Protein AF-A0A2I9EJL9-F1 (afdb_monomer_lite)

pLDDT: mean 82.51, std 14.17, range [43.38, 97.44]

Secondary structure (DSSP, 8-state):
----HHHHHHHHHHHHTT-----EEEEESGGGGS-GGGEEEE-GGG-SSHHHHHHHHHHHHTTT-EEEEEEEETTEEEEE-----SSPP---TTSTTEEEEETTEEESTTSSSBPPGGGHHHHHHHTSEE--TT---SS-SEEEEEEEE-TT---TTHHHHHHHHHHHHHHT---SEEEEEEEE-----PPPP---------

Foldseek 3Di:
DDDDVVVVVVVVVVVVVPPPLQAAEAEFDPCPVDDPVQEDEDEQVVDFWLLRVQVVCLVSVVVSGWYWYWFDDPRYIYTATADDDNDDDPDDQVAFQEWEDAPLFIADGPDDDTDDLVCLLVSQQPRQFADDPPDPDSHGQARHHEYEYAGRGGSHNVSVSVVSSVVSVVVVVDPHGYHYHYYYPDPDDDDPPPPPPDPPDD

Radius of gyration: 23.47 Å; chains: 1; bounding box: 39×46×115 Å

Structure (mmCIF, N/CA/C/O backbone):
data_AF-A0A2I9EJL9-F1
#
_entry.id   AF-A0A2I9EJL9-F1
#
loop_
_atom_site.group_PDB
_atom_site.id
_atom_site.type_symbol
_atom_site.label_atom_id
_atom_site.label_alt_id
_atom_site.label_comp_id
_atom_site.label_asym_id
_atom_site.label_entity_id
_atom_site.label_seq_id
_atom_site.pdbx_PDB_ins_code
_atom_site.Cartn_x
_atom_site.Cartn_y
_atom_site.Cartn_z
_atom_site.occupancy
_atom_site.B_iso_or_equiv
_atom_site.auth_seq_id
_atom_site.auth_comp_id
_atom_site.auth_asym_id
_atom_site.auth_atom_id
_atom_site.pdbx_PDB_model_num
ATOM 1 N N . MET A 1 1 ? -18.642 -19.781 57.309 1.00 48.94 1 MET A N 1
ATOM 2 C CA . MET A 1 1 ? -18.247 -20.337 55.995 1.00 48.94 1 MET A CA 1
ATOM 3 C C . MET A 1 1 ? -16.897 -19.727 55.615 1.00 48.94 1 MET A C 1
ATOM 5 O O . MET A 1 1 ? -16.844 -18.526 55.395 1.00 48.94 1 MET A O 1
ATOM 9 N N . LYS A 1 2 ? -15.787 -20.481 55.667 1.00 54.62 2 LYS A N 1
ATOM 10 C CA . LYS A 1 2 ? -14.449 -19.950 55.335 1.00 54.62 2 LYS A CA 1
ATOM 11 C C . LYS A 1 2 ? -14.299 -19.920 53.812 1.00 54.62 2 LYS A C 1
ATOM 13 O O . LYS A 1 2 ? -14.050 -20.961 53.209 1.00 54.62 2 LYS A O 1
ATOM 18 N N . LEU A 1 3 ? -14.502 -18.758 53.187 1.00 56.25 3 LEU A N 1
ATOM 19 C CA . LEU A 1 3 ? -14.174 -18.592 51.771 1.00 56.25 3 LEU A CA 1
ATOM 20 C C . LEU A 1 3 ? -12.658 -18.732 51.606 1.00 56.25 3 LEU A C 1
ATOM 22 O O . LEU A 1 3 ? -11.877 -18.005 52.215 1.00 56.25 3 LEU A O 1
ATOM 26 N N . ASN A 1 4 ? -12.253 -19.716 50.809 1.00 73.25 4 ASN A N 1
ATOM 27 C CA . ASN A 1 4 ? -10.856 -20.028 50.567 1.00 73.25 4 ASN A CA 1
ATOM 28 C C . ASN A 1 4 ? -10.284 -18.977 49.603 1.00 73.25 4 ASN A C 1
ATOM 30 O O . ASN A 1 4 ? -10.584 -19.010 48.409 1.00 73.25 4 ASN A O 1
ATOM 34 N N . ILE A 1 5 ? -9.517 -18.024 50.138 1.00 74.94 5 ILE A N 1
ATOM 35 C CA . ILE A 1 5 ? -8.957 -16.854 49.434 1.00 74.94 5 ILE A CA 1
ATOM 36 C C . ILE A 1 5 ? -8.248 -17.268 48.134 1.00 74.94 5 ILE A C 1
ATOM 38 O O . ILE A 1 5 ? -8.364 -16.588 47.118 1.00 74.94 5 ILE A O 1
ATOM 42 N N . THR A 1 6 ? -7.615 -18.442 48.120 1.00 73.50 6 THR A N 1
ATOM 43 C CA . THR A 1 6 ? -6.950 -19.017 46.945 1.00 73.50 6 THR A CA 1
ATOM 44 C C . THR A 1 6 ? -7.910 -19.264 45.778 1.00 73.50 6 THR A C 1
ATOM 46 O O . THR A 1 6 ? -7.557 -19.014 44.630 1.00 73.50 6 THR A O 1
ATOM 49 N N . LYS A 1 7 ? -9.154 -19.691 46.045 1.00 73.31 7 LYS A N 1
ATOM 50 C CA . LYS A 1 7 ? -10.173 -19.895 45.001 1.00 73.31 7 LYS A CA 1
ATOM 51 C C . LYS A 1 7 ? -10.656 -18.572 44.404 1.00 73.31 7 LYS A C 1
ATOM 53 O O . LYS A 1 7 ? -10.923 -18.515 43.210 1.00 73.31 7 LYS A O 1
ATOM 58 N N . ILE A 1 8 ? -10.728 -17.515 45.215 1.00 78.88 8 ILE A N 1
ATOM 59 C CA . ILE A 1 8 ? -11.081 -16.164 44.753 1.00 78.88 8 ILE A CA 1
ATOM 60 C C . ILE A 1 8 ? -9.958 -15.601 43.875 1.00 78.88 8 ILE A C 1
ATOM 62 O O . ILE A 1 8 ? -10.233 -15.045 42.817 1.00 78.88 8 ILE A O 1
ATOM 66 N N . LEU A 1 9 ? -8.696 -15.803 44.268 1.00 77.06 9 LEU A N 1
ATOM 67 C CA . LEU A 1 9 ? -7.538 -15.347 43.496 1.00 77.06 9 LEU A CA 1
ATOM 68 C C . LEU A 1 9 ? -7.467 -16.012 42.114 1.00 77.06 9 LEU A C 1
ATOM 70 O O . LEU A 1 9 ? -7.239 -15.333 41.117 1.00 77.06 9 LEU A O 1
ATOM 74 N N . ILE A 1 10 ? -7.717 -17.326 42.052 1.00 75.75 10 ILE A N 1
ATOM 75 C CA . ILE A 1 10 ? -7.773 -18.082 40.792 1.00 75.75 10 ILE A CA 1
ATOM 76 C C . ILE A 1 10 ? -8.915 -17.567 39.909 1.00 75.75 10 ILE A C 1
ATOM 78 O O . ILE A 1 10 ? -8.720 -17.375 38.714 1.00 75.75 10 ILE A O 1
ATOM 82 N N . LEU A 1 11 ? -10.087 -17.283 40.486 1.00 69.56 11 LEU A N 1
ATOM 83 C CA . LEU A 1 11 ? -11.223 -16.747 39.735 1.00 69.56 11 LEU A CA 1
ATOM 84 C C . LEU A 1 11 ? -10.916 -15.354 39.152 1.00 69.56 11 LEU A C 1
ATOM 86 O O . LEU A 1 11 ? -11.190 -15.112 37.982 1.00 69.56 11 LEU A O 1
ATOM 90 N N . ILE A 1 12 ? -10.272 -14.474 39.928 1.00 73.12 12 ILE A N 1
ATOM 91 C CA . ILE A 1 12 ? -9.866 -13.133 39.478 1.00 73.12 12 ILE A CA 1
ATOM 92 C C . ILE A 1 12 ? -8.819 -13.221 38.354 1.00 73.12 12 ILE A C 1
ATOM 94 O O . ILE A 1 12 ? -8.972 -12.548 37.335 1.00 73.12 12 ILE A O 1
ATOM 98 N N . LEU A 1 13 ? -7.808 -14.089 38.492 1.00 66.94 13 LEU A N 1
ATOM 99 C CA . LEU A 1 13 ? -6.773 -14.327 37.472 1.00 66.94 13 LEU A CA 1
ATOM 100 C C . LEU A 1 13 ? -7.342 -14.891 36.160 1.00 66.94 13 LEU A C 1
ATOM 102 O O . LEU A 1 13 ? -6.882 -14.524 35.081 1.00 66.94 13 LEU A O 1
ATOM 106 N N . MET A 1 14 ? -8.366 -15.744 36.236 1.00 64.06 14 MET A N 1
ATOM 107 C CA . MET A 1 14 ? -9.035 -16.288 35.048 1.00 64.06 14 MET A CA 1
ATOM 108 C C . MET A 1 14 ? -9.917 -15.235 34.356 1.00 64.06 14 MET A C 1
ATOM 110 O O . MET A 1 14 ? -10.019 -15.237 33.131 1.00 64.06 14 MET A O 1
ATOM 114 N N . THR A 1 15 ? -10.509 -14.295 35.105 1.00 59.91 15 THR A N 1
ATOM 115 C CA . THR A 1 15 ? -11.302 -13.195 34.520 1.00 59.91 15 THR A CA 1
ATOM 116 C C . THR A 1 15 ? -10.455 -12.067 33.926 1.00 59.91 15 THR A C 1
ATOM 118 O O . THR A 1 15 ? -10.876 -11.446 32.953 1.00 59.91 15 THR A O 1
ATOM 121 N N . SER A 1 16 ? -9.248 -11.812 34.445 1.00 58.91 16 SER A N 1
ATOM 122 C CA . SER A 1 16 ? -8.347 -10.780 33.908 1.00 58.91 16 SER A CA 1
ATOM 123 C C . SER A 1 16 ? -7.588 -11.221 32.650 1.00 58.91 16 SER A C 1
ATOM 125 O O . SER A 1 16 ? -7.133 -10.372 31.885 1.00 58.91 16 SER A O 1
ATOM 127 N N . ALA A 1 17 ? -7.504 -12.529 32.380 1.00 55.91 17 ALA A N 1
ATOM 128 C CA . ALA A 1 17 ? -6.913 -13.072 31.154 1.00 55.91 17 ALA A CA 1
ATOM 129 C C . ALA A 1 17 ? -7.785 -12.859 29.896 1.00 55.91 17 ALA A C 1
ATOM 131 O O . ALA A 1 17 ? -7.281 -12.964 28.781 1.00 55.91 17 ALA A O 1
ATOM 132 N N . CYS A 1 18 ? -9.071 -12.518 30.058 1.00 53.25 18 CYS A N 1
ATOM 133 C CA . CYS A 1 18 ? -9.997 -12.196 28.964 1.00 53.25 18 CYS A CA 1
ATOM 134 C C . CYS A 1 18 ? -10.222 -10.685 28.795 1.00 53.25 18 CYS A C 1
ATOM 136 O O . CYS A 1 18 ? -11.303 -10.250 28.395 1.00 53.25 18 CYS A O 1
ATOM 138 N N . ILE A 1 19 ? -9.215 -9.850 29.072 1.00 55.97 19 ILE A N 1
ATOM 139 C CA . ILE A 1 19 ? -9.233 -8.483 28.546 1.00 55.97 19 ILE A CA 1
ATOM 140 C C . ILE A 1 19 ? -9.016 -8.611 27.038 1.00 55.97 19 ILE A C 1
ATOM 142 O O . ILE A 1 19 ? -7.884 -8.719 26.571 1.00 55.97 19 ILE A O 1
ATOM 146 N N . ASN A 1 20 ? -10.120 -8.647 26.286 1.00 55.44 20 ASN A N 1
ATOM 147 C CA . ASN A 1 20 ? -10.140 -8.471 24.839 1.00 55.44 20 ASN A CA 1
ATOM 148 C C . ASN A 1 20 ? -9.298 -7.234 24.512 1.00 55.44 20 ASN A C 1
ATOM 150 O O . ASN A 1 20 ? -9.768 -6.105 24.659 1.00 55.44 20 ASN A O 1
ATOM 154 N N . GLN A 1 21 ? -8.042 -7.431 24.104 1.00 60.97 21 GLN A N 1
ATOM 155 C CA . GLN A 1 21 ? -7.240 -6.365 23.521 1.00 60.97 21 GLN A CA 1
ATOM 156 C C . GLN A 1 21 ? -7.954 -5.969 22.235 1.00 60.97 21 GLN A C 1
ATOM 158 O O . GLN A 1 21 ? -7.810 -6.622 21.202 1.00 60.97 21 GLN A O 1
ATOM 163 N N . LYS A 1 22 ? -8.813 -4.950 22.330 1.00 76.25 22 LYS A N 1
ATOM 164 C CA . LYS A 1 22 ? -9.556 -4.409 21.200 1.00 76.25 22 LYS A CA 1
ATOM 165 C C . LYS A 1 22 ? -8.516 -3.886 20.216 1.00 76.25 22 LYS A C 1
ATOM 167 O O . LYS A 1 22 ? -7.920 -2.838 20.451 1.00 76.25 22 LYS A O 1
ATOM 172 N N . ARG A 1 23 ? -8.240 -4.667 19.170 1.00 86.69 23 ARG A N 1
ATOM 173 C CA . ARG A 1 23 ? -7.316 -4.266 18.111 1.00 86.69 23 ARG A CA 1
ATOM 174 C C . ARG A 1 23 ? -7.915 -3.056 17.401 1.00 86.69 23 ARG A C 1
ATOM 176 O O . ARG A 1 23 ? -9.102 -3.052 17.075 1.00 86.69 23 ARG A O 1
ATOM 183 N N . GLU A 1 24 ? -7.108 -2.026 17.202 1.00 93.19 24 GLU A N 1
ATOM 184 C CA . GLU A 1 24 ? -7.490 -0.867 16.407 1.00 93.19 24 GLU A CA 1
ATOM 185 C C . GLU A 1 24 ? -7.678 -1.307 14.951 1.00 93.19 24 GLU A C 1
ATOM 187 O O . GLU A 1 24 ? -6.842 -2.026 14.407 1.00 93.19 24 GLU A O 1
ATOM 192 N N . LEU A 1 25 ? -8.779 -0.899 14.324 1.00 93.31 25 LEU A N 1
ATOM 193 C CA . LEU A 1 25 ? -9.040 -1.165 12.913 1.00 93.31 25 LEU A CA 1
ATOM 194 C C . LEU A 1 25 ? -8.806 0.119 12.119 1.00 93.31 25 LEU A C 1
ATOM 196 O O . LEU A 1 25 ? -9.386 1.158 12.438 1.00 93.31 25 LEU A O 1
ATOM 200 N N . LYS A 1 26 ? -7.967 0.047 11.086 1.00 95.44 26 LYS A N 1
ATOM 201 C CA . LYS A 1 26 ? -7.735 1.140 10.135 1.00 95.44 26 LYS A CA 1
ATOM 202 C C . LYS A 1 26 ? -8.099 0.698 8.728 1.00 95.44 26 LYS A C 1
ATOM 204 O O . LYS A 1 26 ? -7.765 -0.413 8.326 1.00 95.44 26 LYS A O 1
ATOM 209 N N . GLU A 1 27 ? -8.732 1.592 7.978 1.00 95.94 27 GLU A N 1
ATOM 210 C CA . GLU A 1 27 ? -9.215 1.316 6.626 1.00 95.94 27 GLU A CA 1
ATOM 211 C C . GLU A 1 27 ? -8.748 2.384 5.633 1.00 95.94 27 GLU A C 1
ATOM 213 O O . GLU A 1 27 ? -8.988 3.582 5.826 1.00 95.94 27 GLU A O 1
ATOM 218 N N . TYR A 1 28 ? -8.113 1.935 4.551 1.00 96.44 28 TYR A N 1
ATOM 219 C CA . TYR A 1 28 ? -7.470 2.775 3.539 1.00 96.44 28 TYR A CA 1
ATOM 220 C C . TYR A 1 28 ? -7.971 2.400 2.143 1.00 96.44 28 TYR A C 1
ATOM 222 O O . TYR A 1 28 ? -8.217 1.228 1.878 1.00 96.44 28 TYR A O 1
ATOM 230 N N . GLY A 1 29 ? -8.094 3.374 1.248 1.00 94.50 29 GLY A N 1
ATOM 231 C CA . GLY A 1 29 ? -8.692 3.199 -0.075 1.00 94.50 29 GLY A CA 1
ATOM 232 C C . GLY A 1 29 ? -10.189 3.514 -0.118 1.00 94.50 29 GLY A C 1
ATOM 233 O O . GLY A 1 29 ? -10.861 3.597 0.919 1.00 94.50 29 GLY A O 1
ATOM 234 N N . TYR A 1 30 ? -10.723 3.709 -1.325 1.00 88.62 30 TYR A N 1
ATOM 235 C CA . TYR A 1 30 ? -12.142 4.024 -1.534 1.00 88.62 30 TYR A CA 1
ATOM 236 C C . TYR A 1 30 ? -13.089 2.849 -1.245 1.00 88.62 30 TYR A C 1
ATOM 238 O O . TYR A 1 30 ? -14.159 3.077 -0.677 1.00 88.62 30 TYR A O 1
ATOM 246 N N . GLY A 1 31 ? -12.671 1.606 -1.519 1.00 80.81 31 GLY A N 1
ATOM 247 C CA . GLY A 1 31 ? -13.493 0.396 -1.335 1.00 80.81 31 GLY A CA 1
ATOM 248 C C . GLY A 1 31 ? -13.913 0.094 0.113 1.00 80.81 31 GLY A C 1
ATOM 249 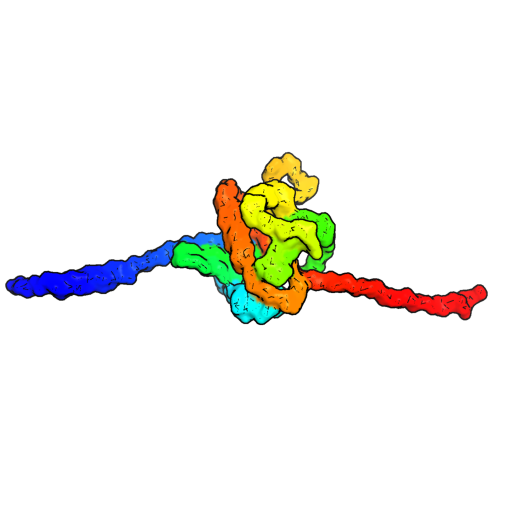O O . GLY A 1 31 ? -14.718 -0.800 0.357 1.00 80.81 31 GLY A O 1
ATOM 250 N N . LYS A 1 32 ? -13.428 0.858 1.100 1.00 83.94 32 LYS A N 1
ATOM 251 C CA . LYS A 1 32 ? -13.788 0.681 2.517 1.00 83.94 32 LYS A CA 1
ATOM 252 C C . LYS A 1 32 ? -15.268 0.907 2.832 1.00 83.94 32 LYS A C 1
ATOM 254 O O . LYS A 1 32 ? -15.773 0.331 3.791 1.00 83.94 32 LYS A O 1
ATOM 259 N N . LYS A 1 33 ? -15.953 1.754 2.053 1.00 84.06 33 LYS A N 1
ATOM 260 C CA . LYS A 1 33 ? -17.357 2.144 2.296 1.00 84.06 33 LYS A CA 1
ATOM 261 C C . LYS A 1 33 ? -18.369 1.070 1.894 1.00 84.06 33 LYS A C 1
ATOM 263 O O . LYS A 1 33 ? -19.547 1.206 2.207 1.00 84.06 33 LYS A O 1
ATOM 268 N N . GLU A 1 34 ? -17.906 0.035 1.213 1.00 84.31 34 GLU A N 1
ATOM 269 C CA . GLU A 1 34 ? -18.753 -0.995 0.637 1.00 84.31 34 GLU A CA 1
ATOM 270 C C . GLU A 1 34 ? -19.175 -2.053 1.660 1.00 84.31 34 GLU A C 1
ATOM 272 O O . GLU A 1 34 ? -18.624 -2.156 2.764 1.00 84.31 34 GLU A O 1
ATOM 277 N N . ASN A 1 35 ? -20.172 -2.852 1.278 1.00 85.69 35 ASN A N 1
ATOM 278 C CA . ASN A 1 35 ? -20.746 -3.889 2.127 1.00 85.69 35 ASN A CA 1
ATOM 279 C C . ASN A 1 35 ? -19.707 -4.970 2.470 1.00 85.69 35 ASN A C 1
ATOM 281 O O . ASN A 1 35 ? -19.006 -5.478 1.597 1.00 85.69 35 ASN A O 1
ATOM 285 N N . ASP A 1 36 ? -19.645 -5.369 3.743 1.00 85.69 36 ASP A N 1
ATOM 286 C CA . ASP A 1 36 ? -18.720 -6.401 4.221 1.00 85.69 36 ASP A CA 1
ATOM 287 C C . ASP A 1 36 ? -18.881 -7.753 3.514 1.00 85.69 36 ASP A C 1
ATOM 289 O O . ASP A 1 36 ? -17.900 -8.481 3.385 1.00 85.69 36 ASP A O 1
ATOM 293 N N . SER A 1 37 ? -20.081 -8.073 3.018 1.00 89.94 37 SER A N 1
ATOM 294 C CA . SER A 1 37 ? -20.340 -9.303 2.251 1.00 89.94 37 SER A CA 1
ATOM 295 C C . SER A 1 37 ? -19.588 -9.379 0.921 1.00 89.94 37 SER A C 1
ATOM 297 O O . SER A 1 37 ? -19.341 -10.480 0.439 1.00 89.94 37 SER A O 1
ATOM 299 N N . LEU A 1 38 ? -19.186 -8.237 0.358 1.00 90.06 38 LEU A N 1
ATOM 300 C CA . LEU A 1 38 ? -18.420 -8.168 -0.886 1.00 90.06 38 LEU A CA 1
ATOM 301 C C . LEU A 1 38 ? -16.907 -8.239 -0.632 1.00 90.06 38 LEU A C 1
ATOM 303 O O . LEU A 1 38 ? -16.129 -8.392 -1.568 1.00 90.06 38 LEU A O 1
ATOM 307 N N . LYS A 1 39 ? -16.454 -8.115 0.623 1.00 94.00 39 LYS A N 1
ATOM 308 C CA . LYS A 1 39 ? -15.030 -7.966 0.954 1.00 94.00 39 LYS A CA 1
ATOM 309 C C . LYS A 1 39 ? -14.330 -9.319 1.042 1.00 94.00 39 LYS A C 1
ATOM 311 O O . LYS A 1 39 ? -14.584 -10.109 1.952 1.00 94.00 39 LYS A O 1
ATOM 316 N N . VAL A 1 40 ? -13.344 -9.535 0.178 1.00 95.88 40 VAL A N 1
ATOM 317 C CA . VAL A 1 40 ? -12.512 -10.744 0.165 1.00 95.88 40 VAL A CA 1
ATOM 318 C C . VAL A 1 40 ? -11.147 -10.438 0.771 1.00 95.88 40 VAL A C 1
ATOM 320 O O . VAL A 1 40 ? -10.367 -9.657 0.231 1.00 95.88 40 VAL A O 1
ATOM 323 N N . SER A 1 41 ? -10.841 -11.064 1.909 1.00 96.44 41 SER A N 1
ATOM 324 C CA . SER A 1 41 ? -9.555 -10.875 2.587 1.00 96.44 41 SER A CA 1
ATOM 325 C C . SER A 1 41 ? -8.408 -11.551 1.836 1.00 96.44 41 SER A C 1
ATOM 327 O O . SER A 1 41 ? -8.432 -12.761 1.617 1.00 96.44 41 SER A O 1
ATOM 329 N N . LEU A 1 42 ? -7.364 -10.783 1.537 1.00 96.06 42 LEU A N 1
ATOM 330 C CA . LEU A 1 42 ? -6.116 -11.233 0.929 1.00 96.06 42 LEU A CA 1
ATOM 331 C C . LEU A 1 42 ? -4.959 -11.011 1.911 1.00 96.06 42 LEU A C 1
ATOM 333 O O . LEU A 1 42 ? -4.894 -9.987 2.592 1.00 96.06 42 LEU A O 1
ATOM 337 N N . ARG A 1 43 ? -4.025 -11.962 1.982 1.00 94.94 43 ARG A N 1
ATOM 338 C CA . ARG A 1 43 ? -2.792 -11.847 2.775 1.00 94.94 43 ARG A CA 1
ATOM 339 C C . ARG A 1 43 ? -1.596 -11.952 1.839 1.00 94.94 43 ARG A C 1
ATOM 341 O O . ARG A 1 43 ? -1.426 -12.990 1.210 1.00 94.94 43 ARG A O 1
ATOM 348 N N . LEU A 1 44 ? -0.769 -10.908 1.773 1.00 91.00 44 LEU A N 1
ATOM 349 C CA . LEU A 1 44 ? 0.393 -10.824 0.871 1.00 91.00 44 LEU A CA 1
ATOM 350 C C . LEU A 1 44 ? 1.342 -12.026 1.003 1.00 91.00 44 LEU A C 1
ATOM 352 O O . LEU A 1 44 ? 1.804 -12.561 -0.002 1.00 91.00 44 LEU A O 1
ATOM 356 N N . GLY A 1 45 ? 1.580 -12.501 2.231 1.00 89.44 45 GLY A N 1
ATOM 357 C CA . GLY A 1 45 ? 2.411 -13.684 2.489 1.00 89.44 45 GLY A CA 1
ATOM 358 C C . GLY A 1 45 ? 1.830 -15.020 1.999 1.00 89.44 45 GLY A C 1
ATOM 359 O O . GLY A 1 45 ? 2.517 -16.033 2.079 1.00 89.44 45 GLY A O 1
ATOM 360 N N . GLY A 1 46 ? 0.582 -15.047 1.518 1.00 91.62 46 GLY A N 1
ATOM 361 C CA . GLY A 1 46 ? -0.063 -16.238 0.956 1.00 91.62 46 GLY A CA 1
ATOM 362 C C . GLY A 1 46 ? 0.257 -16.504 -0.518 1.00 91.62 46 GLY A C 1
ATOM 363 O O . GLY A 1 46 ? -0.134 -17.551 -1.025 1.00 91.62 46 GLY A O 1
ATOM 364 N N . PHE A 1 47 ? 0.954 -15.588 -1.194 1.00 94.44 47 PHE A N 1
ATOM 365 C CA . PHE A 1 47 ? 1.274 -15.674 -2.622 1.00 94.44 47 PHE A CA 1
ATOM 366 C C . PHE A 1 47 ? 2.764 -15.934 -2.826 1.00 94.44 47 PHE A C 1
ATOM 368 O O . PHE A 1 47 ? 3.604 -15.341 -2.143 1.00 94.44 47 PHE A O 1
ATOM 375 N N . LYS A 1 48 ? 3.106 -16.821 -3.766 1.00 92.44 48 LYS A N 1
ATOM 376 C CA . LYS A 1 48 ? 4.499 -17.179 -4.062 1.00 92.44 48 LYS A CA 1
ATOM 377 C C . LYS A 1 48 ? 5.177 -16.089 -4.883 1.00 92.44 48 LYS A C 1
ATOM 379 O O . LYS A 1 48 ? 6.359 -15.810 -4.665 1.00 92.44 48 LYS A O 1
ATOM 384 N N . THR A 1 49 ? 4.434 -15.492 -5.810 1.00 94.31 49 THR A N 1
ATOM 385 C CA . THR A 1 49 ? 4.909 -14.414 -6.677 1.00 94.31 49 THR A CA 1
ATOM 386 C C . THR A 1 49 ? 3.981 -13.208 -6.624 1.00 94.31 49 THR A C 1
ATOM 388 O O . THR A 1 49 ? 2.827 -13.288 -6.200 1.00 94.31 49 THR A O 1
ATOM 391 N N . TYR A 1 50 ? 4.502 -12.066 -7.053 1.00 93.88 50 TYR A N 1
ATOM 392 C CA . TYR A 1 50 ? 3.747 -10.834 -7.179 1.00 93.88 50 TYR A CA 1
ATOM 393 C C . TYR A 1 50 ? 2.638 -10.961 -8.232 1.00 93.88 50 TYR A C 1
ATOM 395 O O . TYR A 1 50 ? 1.520 -10.520 -7.992 1.00 93.88 50 TYR A O 1
ATOM 403 N N . GLY A 1 51 ? 2.901 -11.660 -9.339 1.00 93.50 51 GLY A N 1
ATOM 404 C CA . GLY A 1 51 ? 1.901 -11.961 -10.362 1.00 93.50 51 GLY A CA 1
ATOM 405 C C . GLY A 1 51 ? 0.694 -12.725 -9.823 1.00 93.50 51 GLY A C 1
ATOM 406 O O . GLY A 1 51 ? -0.431 -12.322 -10.076 1.00 93.50 51 GLY A O 1
ATOM 407 N N . GLU A 1 52 ? 0.905 -13.765 -9.008 1.00 95.88 52 GLU A N 1
ATOM 408 C CA . GLU A 1 52 ? -0.204 -14.507 -8.378 1.00 95.88 52 GLU A CA 1
ATOM 409 C C . GLU A 1 52 ? -1.067 -13.607 -7.476 1.00 95.88 52 GLU A C 1
ATOM 411 O O . GLU A 1 52 ? -2.282 -13.782 -7.376 1.00 95.88 52 GLU A O 1
ATOM 416 N N . PHE A 1 53 ? -0.440 -12.636 -6.809 1.00 95.38 53 PHE A N 1
ATOM 417 C CA . PHE A 1 53 ? -1.138 -11.662 -5.977 1.00 95.38 53 PHE A CA 1
ATOM 418 C C . PHE A 1 53 ? -1.971 -10.680 -6.814 1.00 95.38 53 PHE A C 1
ATOM 420 O O . PHE A 1 53 ? -3.132 -10.441 -6.478 1.00 95.38 53 PHE A O 1
ATOM 427 N N . ILE A 1 54 ? -1.410 -10.160 -7.911 1.00 93.50 54 ILE A N 1
ATOM 428 C CA . ILE A 1 54 ? -2.127 -9.310 -8.874 1.00 93.50 54 ILE A CA 1
ATOM 429 C C . ILE A 1 54 ? -3.306 -10.057 -9.492 1.00 93.50 54 ILE A C 1
ATOM 431 O O . ILE A 1 54 ? -4.428 -9.555 -9.454 1.00 93.50 54 ILE A O 1
ATOM 435 N N . ASP A 1 55 ? -3.075 -11.274 -9.988 1.00 93.69 55 ASP A N 1
ATOM 436 C CA . ASP A 1 55 ? -4.115 -12.108 -10.591 1.00 93.69 55 ASP A CA 1
ATOM 437 C C . ASP A 1 55 ? -5.286 -12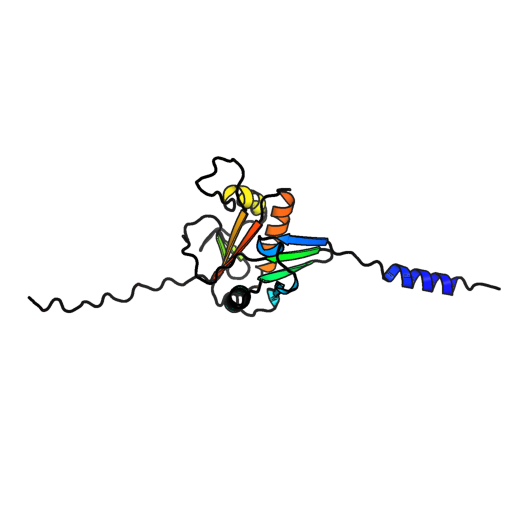.289 -9.620 1.00 93.69 55 ASP A C 1
ATOM 439 O O . ASP A 1 55 ? -6.445 -12.165 -10.009 1.00 93.69 55 ASP A O 1
ATOM 443 N N . ARG A 1 56 ? -4.996 -12.506 -8.329 1.00 95.69 56 ARG A N 1
ATOM 444 C CA . ARG A 1 56 ? -6.034 -12.652 -7.308 1.00 95.69 56 ARG A CA 1
ATOM 445 C C . ARG A 1 56 ? -6.777 -11.350 -7.015 1.00 95.69 56 ARG A C 1
ATOM 447 O O . ARG A 1 56 ? -7.976 -11.399 -6.751 1.00 95.69 56 ARG A O 1
ATOM 454 N N . ILE A 1 57 ? -6.100 -10.201 -7.025 1.00 94.19 57 ILE A N 1
ATOM 455 C CA . ILE A 1 57 ? -6.764 -8.894 -6.902 1.00 94.19 57 ILE A CA 1
ATOM 456 C C . ILE A 1 57 ? -7.745 -8.709 -8.064 1.00 94.19 57 ILE A C 1
ATOM 458 O O . ILE A 1 57 ? -8.907 -8.396 -7.819 1.00 94.19 57 ILE A O 1
ATOM 462 N N . ILE A 1 58 ? -7.301 -8.959 -9.299 1.00 91.94 58 ILE A N 1
ATOM 463 C CA . ILE A 1 58 ? -8.123 -8.823 -10.510 1.00 91.94 58 ILE A CA 1
ATOM 464 C C . ILE A 1 58 ? -9.300 -9.803 -10.481 1.00 91.94 58 ILE A C 1
ATOM 466 O O . ILE A 1 58 ? -10.436 -9.397 -10.701 1.00 91.94 58 ILE A O 1
ATOM 470 N N . GLU A 1 59 ? -9.058 -11.074 -10.151 1.00 93.50 59 GLU A N 1
ATOM 471 C CA . GLU A 1 59 ? -10.104 -12.097 -10.040 1.00 93.50 59 GLU A CA 1
ATOM 472 C C . GLU A 1 59 ? -11.201 -11.681 -9.053 1.00 93.50 59 GLU A C 1
ATOM 474 O O . GLU A 1 59 ? -12.382 -11.889 -9.315 1.00 93.50 59 GLU A O 1
ATOM 479 N N . VAL A 1 60 ? -10.831 -11.085 -7.917 1.00 93.75 60 VAL A N 1
ATOM 480 C CA . VAL A 1 60 ? -11.810 -10.598 -6.941 1.00 93.75 60 VAL A CA 1
ATOM 481 C C . VAL A 1 60 ? -12.549 -9.374 -7.483 1.00 93.75 60 VAL A C 1
ATOM 483 O O . VAL A 1 60 ? -13.778 -9.380 -7.491 1.00 93.75 60 VAL A O 1
ATOM 486 N N . SER A 1 61 ? -11.823 -8.353 -7.948 1.00 91.06 61 SER A N 1
ATOM 487 C CA . SER A 1 61 ? -12.418 -7.101 -8.432 1.00 91.06 61 SER A CA 1
ATOM 488 C C . SER A 1 61 ? -13.381 -7.316 -9.600 1.00 91.06 61 SER A C 1
ATOM 490 O O . SER A 1 61 ? -14.430 -6.684 -9.654 1.00 91.06 61 SER A O 1
ATOM 492 N N . CYS A 1 62 ? -13.063 -8.239 -10.510 1.00 89.56 62 CYS A N 1
ATOM 493 C CA . CYS A 1 62 ? -13.852 -8.490 -11.718 1.00 89.56 62 CYS A CA 1
ATOM 494 C C . CYS A 1 62 ? -14.977 -9.510 -11.544 1.00 89.56 62 CYS A C 1
ATOM 496 O O . CYS A 1 62 ? -15.694 -9.791 -12.500 1.00 89.56 62 CYS A O 1
ATOM 498 N N . ASN A 1 63 ? -15.155 -10.036 -10.331 1.00 90.75 63 ASN A N 1
ATOM 499 C CA . ASN A 1 63 ? -16.305 -10.849 -9.939 1.00 90.75 63 ASN A CA 1
ATOM 500 C C . ASN A 1 63 ? -17.193 -10.093 -8.931 1.00 90.75 63 ASN A C 1
ATOM 502 O O . ASN A 1 63 ? -17.654 -10.676 -7.945 1.00 90.75 63 ASN A O 1
ATOM 506 N N . ASP A 1 64 ? -17.373 -8.782 -9.141 1.00 86.25 64 ASP A N 1
ATOM 507 C CA . ASP A 1 64 ? -18.201 -7.876 -8.323 1.00 86.25 64 ASP A CA 1
ATOM 508 C C . ASP A 1 64 ? -17.893 -7.919 -6.813 1.00 86.25 64 ASP A C 1
ATOM 510 O O . ASP A 1 64 ? -18.737 -7.629 -5.962 1.00 86.25 64 ASP A O 1
ATOM 514 N N . SER A 1 65 ? -16.667 -8.305 -6.464 1.00 92.69 65 SER A N 1
ATOM 515 C CA . SER A 1 65 ? -16.183 -8.400 -5.092 1.00 92.69 65 SER A CA 1
ATOM 516 C C . SER A 1 65 ? -15.052 -7.406 -4.868 1.00 92.69 65 SER A C 1
ATOM 518 O O . SER A 1 65 ? -14.479 -6.845 -5.795 1.00 92.69 65 SER A O 1
ATOM 520 N N . ILE A 1 66 ? -14.715 -7.162 -3.608 1.00 93.62 66 ILE A N 1
ATOM 521 C CA . ILE A 1 66 ? -13.786 -6.105 -3.226 1.00 93.62 66 ILE A CA 1
ATOM 522 C C . ILE A 1 66 ? -12.585 -6.734 -2.537 1.00 93.62 66 ILE A C 1
ATOM 524 O O . ILE A 1 66 ? -12.721 -7.264 -1.425 1.00 93.62 66 ILE A O 1
ATOM 528 N N . PRO A 1 67 ? -11.393 -6.677 -3.147 1.00 95.62 67 PRO A N 1
ATOM 529 C CA . PRO A 1 67 ? -10.192 -7.167 -2.498 1.00 95.62 67 PRO A CA 1
ATOM 530 C C . PRO A 1 67 ? -9.886 -6.325 -1.257 1.00 95.62 67 PRO A C 1
ATOM 532 O O . PRO A 1 67 ? -9.978 -5.098 -1.250 1.00 95.62 67 PRO A O 1
ATOM 535 N N . ARG A 1 68 ? -9.503 -7.002 -0.177 1.00 96.81 68 ARG A N 1
ATOM 536 C CA . ARG A 1 68 ? -9.103 -6.384 1.085 1.00 96.81 68 ARG A CA 1
ATOM 537 C C . ARG A 1 68 ? -7.798 -6.995 1.544 1.00 96.81 68 ARG A C 1
ATOM 539 O O . ARG A 1 68 ? -7.783 -8.085 2.112 1.00 96.81 68 ARG A O 1
ATOM 546 N N . ILE A 1 69 ? -6.700 -6.292 1.327 1.00 96.56 69 ILE A N 1
ATOM 547 C CA . ILE A 1 69 ? -5.391 -6.727 1.805 1.00 96.56 69 ILE A CA 1
ATOM 548 C C . ILE A 1 69 ? -5.331 -6.455 3.307 1.00 96.56 69 ILE A C 1
ATOM 550 O O . ILE A 1 69 ? -5.508 -5.318 3.750 1.00 96.56 69 ILE A O 1
ATOM 554 N N . VAL A 1 70 ? -5.106 -7.507 4.088 1.00 96.12 70 VAL A N 1
ATOM 555 C CA . VAL A 1 70 ? -5.093 -7.443 5.551 1.00 96.12 70 VAL A CA 1
ATOM 556 C C . VAL A 1 70 ? -3.654 -7.483 6.046 1.00 96.12 70 VAL A C 1
ATOM 558 O O . VAL A 1 70 ? -2.962 -8.482 5.855 1.00 96.12 70 VAL A O 1
ATOM 561 N N . ILE A 1 71 ? -3.228 -6.415 6.721 1.00 94.50 71 ILE A N 1
ATOM 562 C CA . ILE A 1 71 ? -1.926 -6.326 7.391 1.00 94.50 71 ILE A CA 1
ATOM 563 C C . ILE A 1 71 ? -2.159 -6.276 8.899 1.00 94.50 71 ILE A C 1
ATOM 565 O O . ILE A 1 71 ? -2.793 -5.354 9.420 1.00 94.50 71 ILE A O 1
ATOM 569 N N . GLU A 1 72 ? -1.645 -7.277 9.609 1.00 92.19 72 GLU A N 1
ATOM 570 C CA . GLU A 1 72 ? -1.828 -7.417 11.052 1.00 92.19 72 GLU A CA 1
ATOM 571 C C . GLU A 1 72 ? -0.549 -7.055 11.814 1.00 92.19 72 GLU A C 1
ATOM 573 O O . GLU A 1 72 ? 0.558 -7.473 11.491 1.00 92.19 72 GLU A O 1
ATOM 578 N N . SER A 1 73 ? -0.703 -6.289 12.886 1.00 87.69 73 SER A N 1
ATOM 579 C CA . SER A 1 73 ? 0.322 -6.063 13.905 1.00 87.69 73 SER A CA 1
ATOM 580 C C . SER A 1 73 ? -0.295 -6.278 15.288 1.00 87.69 73 SER A C 1
ATOM 582 O O . SER A 1 73 ? -1.510 -6.415 15.420 1.00 87.69 73 SER A O 1
ATOM 584 N N . LYS A 1 74 ? 0.529 -6.299 16.346 1.00 85.31 74 LYS A N 1
ATOM 585 C CA . LYS A 1 74 ? 0.121 -6.717 17.705 1.00 85.31 74 LYS A CA 1
ATOM 586 C C . LYS A 1 74 ? -1.233 -6.145 18.169 1.00 85.31 74 LYS A C 1
ATOM 588 O O . LYS A 1 74 ? -2.057 -6.898 18.679 1.00 85.31 74 LYS A O 1
ATOM 593 N N . ASN A 1 75 ? -1.469 -4.849 17.942 1.00 89.38 75 ASN A N 1
ATOM 594 C CA . ASN A 1 75 ? -2.666 -4.137 18.407 1.00 89.38 75 ASN A CA 1
ATOM 595 C C . ASN A 1 75 ? -3.473 -3.461 17.288 1.00 89.38 75 ASN A C 1
ATOM 597 O O . ASN A 1 75 ? -4.404 -2.724 17.595 1.00 89.38 75 ASN A O 1
ATOM 601 N N . ILE A 1 76 ? -3.119 -3.658 16.017 1.00 93.75 76 ILE A N 1
ATOM 602 C CA . ILE A 1 76 ? -3.740 -2.941 14.898 1.00 93.75 76 ILE A CA 1
ATOM 603 C C . ILE A 1 76 ? -3.915 -3.865 13.697 1.00 93.75 76 ILE A C 1
ATOM 605 O O . ILE A 1 76 ? -3.027 -4.654 13.376 1.00 93.75 76 ILE A O 1
ATOM 609 N N . VAL A 1 77 ? -5.067 -3.758 13.048 1.00 95.25 77 VAL A N 1
ATOM 610 C CA . VAL A 1 77 ? -5.375 -4.402 11.773 1.00 95.25 77 VAL A CA 1
ATOM 611 C C . VAL A 1 77 ? -5.586 -3.296 10.750 1.00 95.25 77 VAL A C 1
ATOM 613 O O . VAL A 1 77 ? -6.414 -2.406 10.950 1.00 95.25 77 VAL A O 1
ATOM 616 N N . ARG A 1 78 ? -4.813 -3.336 9.667 1.00 96.50 78 ARG A N 1
ATOM 617 C CA . ARG A 1 78 ? -4.939 -2.414 8.541 1.00 96.50 78 ARG A CA 1
ATOM 618 C C . ARG A 1 78 ? -5.576 -3.146 7.372 1.00 96.50 78 ARG A C 1
ATOM 620 O O . ARG A 1 78 ? -5.023 -4.130 6.889 1.00 96.50 78 ARG A O 1
ATOM 627 N N . ASN A 1 79 ? -6.713 -2.635 6.926 1.00 97.06 79 ASN A N 1
ATOM 628 C CA . ASN A 1 79 ? -7.392 -3.075 5.720 1.00 97.06 79 ASN A CA 1
ATOM 629 C C . ASN A 1 79 ? -7.068 -2.093 4.596 1.00 97.06 79 ASN A C 1
ATOM 631 O O . ASN A 1 79 ? -7.459 -0.924 4.658 1.00 97.06 79 ASN A O 1
ATOM 635 N N . ILE A 1 80 ? -6.354 -2.571 3.584 1.00 97.44 80 ILE A N 1
ATOM 636 C CA . ILE A 1 80 ? -6.078 -1.821 2.363 1.00 97.44 80 ILE A CA 1
ATOM 637 C C . ILE A 1 80 ? -7.024 -2.320 1.277 1.00 97.44 80 ILE A C 1
ATOM 639 O O . ILE A 1 80 ? -7.020 -3.507 0.949 1.00 97.44 80 ILE A O 1
ATOM 643 N N . TYR A 1 81 ? -7.818 -1.413 0.722 1.00 96.25 81 TYR A N 1
ATOM 644 C CA . TYR A 1 81 ? -8.699 -1.676 -0.409 1.00 96.25 81 TYR A CA 1
ATOM 645 C C . TYR A 1 81 ? -8.016 -1.139 -1.673 1.00 96.25 81 TYR A C 1
ATOM 647 O O . TYR A 1 81 ? -8.016 0.082 -1.872 1.00 96.25 81 TYR A O 1
ATOM 655 N N . PRO A 1 82 ? -7.348 -1.997 -2.469 1.00 94.06 82 PRO A N 1
ATOM 656 C CA . PRO A 1 82 ? -6.599 -1.537 -3.622 1.00 94.06 82 PRO A CA 1
ATOM 657 C C . PRO A 1 82 ? -7.535 -0.956 -4.684 1.00 94.06 82 PRO A C 1
ATOM 659 O O . PRO A 1 82 ? -8.659 -1.417 -4.871 1.00 94.06 82 PRO A O 1
ATOM 662 N N . THR A 1 83 ? -7.052 0.073 -5.368 1.00 89.44 83 THR A N 1
ATOM 663 C CA . THR A 1 83 ? -7.652 0.596 -6.593 1.00 89.44 83 THR A CA 1
ATOM 664 C C . THR A 1 83 ? -7.243 -0.335 -7.719 1.00 89.44 83 THR A C 1
ATOM 666 O O . THR A 1 83 ? -6.061 -0.413 -8.049 1.00 89.44 83 THR A O 1
ATOM 669 N N . GLN A 1 84 ? -8.208 -1.072 -8.255 1.00 81.38 84 GLN A N 1
ATOM 670 C CA . GLN A 1 84 ? -8.004 -1.959 -9.385 1.00 81.38 84 GLN A CA 1
ATOM 671 C C . GLN A 1 84 ? -9.199 -1.845 -10.318 1.00 81.38 84 GLN A C 1
ATOM 673 O O . GLN A 1 84 ? -10.325 -2.084 -9.884 1.00 81.38 84 GLN A O 1
ATOM 678 N N . ASP A 1 85 ? -8.916 -1.578 -11.587 1.00 72.00 85 ASP A N 1
ATOM 679 C CA . ASP A 1 85 ? -9.891 -1.703 -12.662 1.00 72.00 85 ASP A CA 1
ATOM 680 C C . ASP A 1 85 ? -9.705 -3.048 -13.372 1.00 72.00 85 ASP A C 1
ATOM 682 O O . ASP A 1 85 ? -8.616 -3.638 -13.371 1.00 72.00 85 ASP A O 1
ATOM 686 N N . CYS A 1 86 ? -10.793 -3.550 -13.955 1.00 71.88 86 CYS A N 1
ATOM 687 C CA . CYS A 1 86 ? -10.787 -4.783 -14.745 1.00 71.88 86 CYS A CA 1
ATOM 688 C C . CYS A 1 86 ? -10.114 -4.621 -16.100 1.00 71.88 86 CYS A C 1
ATOM 690 O O . CYS A 1 86 ? -9.643 -5.597 -16.683 1.00 71.88 86 CYS A O 1
ATOM 692 N N . GLU A 1 87 ? -10.058 -3.388 -16.586 1.00 63.56 87 GLU A N 1
ATOM 693 C CA . GLU A 1 87 ? -9.286 -3.036 -17.759 1.00 63.56 87 GLU A CA 1
ATOM 694 C C . GLU A 1 87 ? -7.927 -2.489 -17.318 1.00 63.56 87 GLU A C 1
ATOM 696 O O . GLU A 1 87 ? -7.836 -1.778 -16.311 1.00 63.56 87 GLU A O 1
ATOM 701 N N . PRO A 1 88 ? -6.848 -2.816 -18.046 1.00 57.44 88 PRO A N 1
ATOM 702 C CA . PRO A 1 88 ? -5.559 -2.223 -17.772 1.00 57.44 88 PRO A CA 1
ATOM 703 C C . PRO A 1 88 ? -5.659 -0.715 -18.006 1.00 57.44 88 PRO A C 1
ATOM 705 O O . PRO A 1 88 ? -5.894 -0.256 -19.123 1.00 57.44 88 PRO A O 1
ATOM 708 N N . PHE A 1 89 ? -5.464 0.061 -16.947 1.00 59.88 89 PHE A N 1
ATOM 709 C CA . PHE A 1 89 ? -5.318 1.504 -17.057 1.00 59.88 89 PHE A CA 1
ATOM 710 C C . PHE A 1 89 ? -4.176 1.846 -18.021 1.00 59.88 89 PHE A C 1
ATOM 712 O O . PHE A 1 89 ? -3.076 1.292 -17.941 1.00 59.88 89 PHE A O 1
ATOM 719 N N . ILE A 1 90 ? -4.421 2.808 -18.910 1.00 55.25 90 ILE A N 1
ATOM 720 C CA . ILE A 1 90 ? -3.356 3.440 -19.685 1.00 55.25 90 ILE A CA 1
ATOM 721 C C . ILE A 1 90 ? -2.606 4.352 -18.719 1.00 55.25 90 ILE A C 1
ATOM 723 O O . ILE A 1 90 ? -3.086 5.435 -18.381 1.00 55.25 90 ILE A O 1
ATOM 727 N N . PHE A 1 91 ? -1.449 3.901 -18.246 1.00 59.09 91 PHE A N 1
ATOM 728 C CA . PHE A 1 91 ? -0.614 4.690 -17.358 1.00 59.09 91 PHE A CA 1
ATOM 729 C C . PHE A 1 91 ? 0.673 5.161 -18.031 1.00 59.09 91 PHE A C 1
ATOM 731 O O . PHE A 1 91 ? 1.266 4.455 -18.844 1.00 59.09 91 PHE A O 1
ATOM 738 N N . ASP A 1 92 ? 1.111 6.356 -17.638 1.00 58.47 92 ASP A N 1
ATOM 739 C CA . ASP A 1 92 ? 2.412 6.916 -17.986 1.00 58.47 92 ASP A CA 1
ATOM 740 C C . ASP A 1 92 ? 3.474 6.404 -16.989 1.00 58.47 92 ASP A C 1
ATOM 742 O O . ASP A 1 92 ? 3.402 6.763 -15.809 1.00 58.47 92 ASP A O 1
ATOM 746 N N . PRO A 1 93 ? 4.434 5.562 -17.416 1.00 50.81 93 PRO A N 1
ATOM 747 C CA . PRO A 1 93 ? 5.489 5.050 -16.545 1.00 50.81 93 PRO A CA 1
ATOM 748 C C . PRO A 1 93 ? 6.498 6.125 -16.112 1.00 50.81 93 PRO A C 1
ATOM 750 O O . PRO A 1 93 ? 7.132 5.946 -15.081 1.00 50.81 93 PRO A O 1
ATOM 753 N N . ALA A 1 94 ? 6.589 7.266 -16.813 1.00 54.31 94 ALA A N 1
ATOM 754 C CA . ALA A 1 94 ? 7.350 8.437 -16.351 1.00 54.31 94 ALA A CA 1
ATOM 755 C C . ALA A 1 94 ? 6.578 9.260 -15.293 1.00 54.31 94 ALA A C 1
ATOM 757 O O . ALA A 1 94 ? 6.979 10.363 -14.902 1.00 54.31 94 ALA A O 1
ATOM 758 N N . GLY A 1 95 ? 5.417 8.752 -14.872 1.00 60.38 95 GLY A N 1
ATOM 759 C CA . GLY A 1 95 ? 4.481 9.415 -13.990 1.00 60.38 95 GLY A CA 1
ATOM 760 C C . GLY A 1 95 ? 4.944 9.469 -12.538 1.00 60.38 95 GLY A C 1
ATOM 761 O O . GLY A 1 95 ? 5.656 8.616 -12.014 1.00 60.38 95 GLY A O 1
ATOM 762 N N . LYS A 1 96 ? 4.441 10.483 -11.837 1.00 71.50 96 LYS A N 1
ATOM 763 C CA . LYS A 1 96 ? 4.371 10.501 -10.371 1.00 71.50 96 LYS A CA 1
ATOM 764 C C . LYS A 1 96 ? 3.627 9.253 -9.860 1.00 71.50 96 LYS A C 1
ATOM 766 O O . LYS A 1 96 ? 3.011 8.534 -10.639 1.00 71.50 96 LYS A O 1
ATOM 771 N N . HIS A 1 97 ? 3.607 9.036 -8.546 1.00 85.69 97 HIS A N 1
ATOM 772 C CA . HIS A 1 97 ? 2.868 7.946 -7.881 1.00 85.69 97 HIS A CA 1
ATOM 773 C C . HIS A 1 97 ? 3.531 6.560 -7.866 1.00 85.69 97 HIS A C 1
ATOM 775 O O . HIS A 1 97 ? 3.114 5.740 -7.053 1.00 85.69 97 HIS A O 1
ATOM 781 N N . TYR A 1 98 ? 4.571 6.294 -8.658 1.00 86.50 98 TYR A N 1
ATOM 782 C CA . TYR A 1 98 ? 5.183 4.963 -8.737 1.00 86.50 98 TYR A CA 1
ATOM 783 C C . TYR A 1 98 ? 6.227 4.668 -7.667 1.00 86.50 98 TYR A C 1
ATOM 785 O O . TYR A 1 98 ? 7.068 5.501 -7.325 1.00 86.50 98 TYR A O 1
ATOM 793 N N . VAL A 1 99 ? 6.219 3.418 -7.213 1.00 90.06 99 VAL A N 1
ATOM 794 C CA . VAL A 1 99 ? 7.337 2.787 -6.521 1.00 90.06 99 VAL A CA 1
ATOM 795 C C . VAL A 1 99 ? 7.572 1.396 -7.090 1.00 90.06 99 VAL A C 1
ATOM 797 O O . VAL A 1 99 ? 6.641 0.600 -7.221 1.00 90.06 99 VAL A O 1
ATOM 800 N N . THR A 1 100 ? 8.828 1.088 -7.384 1.00 89.62 100 THR A N 1
ATOM 801 C CA . THR A 1 100 ? 9.219 -0.208 -7.930 1.00 89.62 100 THR A CA 1
ATOM 802 C C . THR A 1 100 ? 9.783 -1.084 -6.833 1.00 89.62 100 THR A C 1
ATOM 804 O O . THR A 1 100 ? 10.689 -0.690 -6.099 1.00 89.62 100 THR A O 1
ATOM 807 N N . PHE A 1 101 ? 9.251 -2.291 -6.718 1.00 90.06 101 PHE A N 1
ATOM 808 C CA . PHE A 1 101 ? 9.694 -3.275 -5.756 1.00 90.06 101 PHE A CA 1
ATOM 809 C C . PHE A 1 101 ? 10.566 -4.326 -6.441 1.00 90.06 101 PHE A C 1
ATOM 811 O O . PHE A 1 101 ? 10.104 -5.052 -7.321 1.00 90.06 101 PHE A O 1
ATOM 818 N N . ASP A 1 102 ? 11.817 -4.443 -6.004 1.00 87.19 102 ASP A N 1
ATOM 819 C CA . ASP A 1 102 ? 12.750 -5.464 -6.480 1.00 87.19 102 ASP A CA 1
ATOM 820 C C . ASP A 1 102 ? 13.540 -6.048 -5.305 1.00 87.19 102 ASP A C 1
ATOM 822 O O . ASP A 1 102 ? 14.050 -5.331 -4.443 1.00 87.19 102 ASP A O 1
ATOM 826 N N . ARG A 1 103 ? 13.617 -7.383 -5.247 1.00 82.50 103 ARG A N 1
ATOM 827 C CA . ARG A 1 103 ? 14.393 -8.152 -4.249 1.00 82.50 103 ARG A CA 1
ATOM 828 C C . ARG A 1 103 ? 14.242 -7.679 -2.790 1.00 82.50 103 ARG A C 1
ATOM 830 O O . ARG A 1 103 ? 15.207 -7.705 -2.028 1.00 82.50 103 ARG A O 1
ATOM 837 N N . GLY A 1 104 ? 13.034 -7.300 -2.366 1.00 83.56 104 GLY A N 1
ATOM 838 C CA . GLY A 1 104 ? 12.778 -6.878 -0.979 1.00 83.56 104 GLY A CA 1
ATOM 839 C C . GLY A 1 104 ? 12.999 -5.389 -0.708 1.00 83.56 104 GLY A C 1
ATOM 840 O O . GLY A 1 104 ? 12.809 -4.954 0.427 1.00 83.56 104 GLY A O 1
ATOM 841 N N . LYS A 1 105 ? 13.401 -4.622 -1.722 1.00 88.62 105 LYS A N 1
ATOM 842 C CA . LYS A 1 105 ? 13.688 -3.191 -1.650 1.00 88.62 105 LYS A CA 1
ATOM 843 C C . LYS A 1 105 ? 12.731 -2.406 -2.533 1.00 88.62 105 LYS A C 1
ATOM 845 O O . LYS A 1 105 ? 12.129 -2.956 -3.451 1.00 88.62 105 LYS A O 1
ATOM 850 N N . VAL A 1 106 ? 12.614 -1.117 -2.236 1.00 90.31 106 VAL A N 1
ATOM 851 C CA . VAL A 1 106 ? 11.714 -0.198 -2.925 1.00 90.31 106 VAL A CA 1
ATOM 852 C C . VAL A 1 106 ? 12.507 0.947 -3.555 1.00 90.31 106 VAL A C 1
ATOM 854 O O . VAL A 1 106 ? 13.386 1.523 -2.917 1.00 90.31 106 VAL A O 1
ATOM 857 N N . TYR A 1 107 ? 12.209 1.271 -4.806 1.00 88.69 107 TYR A N 1
ATOM 858 C CA . TYR A 1 107 ? 12.939 2.223 -5.640 1.00 88.69 107 TYR A CA 1
ATOM 859 C C . TYR A 1 107 ? 11.984 3.265 -6.225 1.00 88.69 107 TYR A C 1
ATOM 861 O O . TYR A 1 107 ? 10.798 2.985 -6.417 1.00 88.69 107 TYR A O 1
ATOM 869 N N . HIS A 1 108 ? 12.499 4.471 -6.477 1.00 81.38 108 HIS A N 1
ATOM 870 C CA . HIS A 1 108 ? 11.786 5.457 -7.287 1.00 81.38 108 HIS A CA 1
ATOM 871 C C . HIS A 1 108 ? 11.802 4.997 -8.742 1.00 81.38 108 HIS A C 1
ATOM 873 O O . HIS A 1 108 ? 12.868 5.018 -9.344 1.00 81.38 108 HIS A O 1
ATOM 879 N N . GLU A 1 109 ? 10.648 4.620 -9.299 1.00 70.12 109 GLU A N 1
ATOM 880 C CA . GLU A 1 109 ? 10.553 4.123 -10.682 1.00 70.12 109 GLU A CA 1
ATOM 881 C C . GLU A 1 109 ? 11.527 2.948 -10.959 1.00 70.12 109 GLU A C 1
ATOM 883 O O . GLU A 1 109 ? 12.211 2.430 -10.071 1.00 70.12 109 GLU A O 1
ATOM 888 N N . GLN A 1 110 ? 11.594 2.494 -12.208 1.00 63.03 110 GLN A N 1
ATOM 889 C CA . GLN A 1 110 ? 12.264 1.271 -12.653 1.00 63.03 110 GLN A CA 1
ATOM 890 C C . GLN A 1 110 ? 13.793 1.217 -12.395 1.00 63.03 110 GLN A C 1
ATOM 892 O O . GLN A 1 110 ? 14.430 0.237 -12.786 1.00 63.03 110 GLN A O 1
ATOM 897 N N . SER A 1 111 ? 14.416 2.211 -11.734 1.00 63.41 111 SER A N 1
ATOM 898 C CA . SER A 1 111 ? 15.797 2.130 -11.222 1.00 63.41 111 SER A CA 1
ATOM 899 C C . SER A 1 111 ? 16.163 3.217 -10.186 1.00 63.41 111 SER A C 1
ATOM 901 O O . SER A 1 111 ? 15.517 4.245 -10.086 1.00 63.41 111 SER A O 1
ATOM 903 N N . LEU A 1 112 ? 17.234 2.959 -9.418 1.00 66.44 112 LEU A N 1
ATOM 904 C CA . LEU A 1 112 ? 17.821 3.758 -8.320 1.00 66.44 112 LEU A CA 1
ATOM 905 C C . LEU A 1 112 ? 17.628 5.296 -8.383 1.00 66.44 112 LEU A C 1
ATOM 907 O O . LEU A 1 112 ? 17.849 5.902 -9.429 1.00 66.44 112 LEU A O 1
ATOM 911 N N . PRO A 1 113 ? 17.414 5.960 -7.227 1.00 80.50 113 PRO A N 1
ATOM 912 C CA . PRO A 1 113 ? 17.792 5.490 -5.890 1.00 80.50 113 PRO A CA 1
ATOM 913 C C . PRO A 1 113 ? 16.715 4.688 -5.143 1.00 80.50 113 PRO A C 1
ATOM 915 O O . PRO A 1 113 ? 15.514 4.855 -5.346 1.00 80.50 113 PRO A O 1
ATOM 918 N N . GLU A 1 114 ? 17.177 3.817 -4.238 1.00 88.31 114 GLU A N 1
ATOM 919 C CA . GLU A 1 114 ? 16.326 3.163 -3.234 1.00 88.31 114 GLU A CA 1
ATOM 920 C C . GLU A 1 114 ? 15.619 4.242 -2.401 1.00 88.31 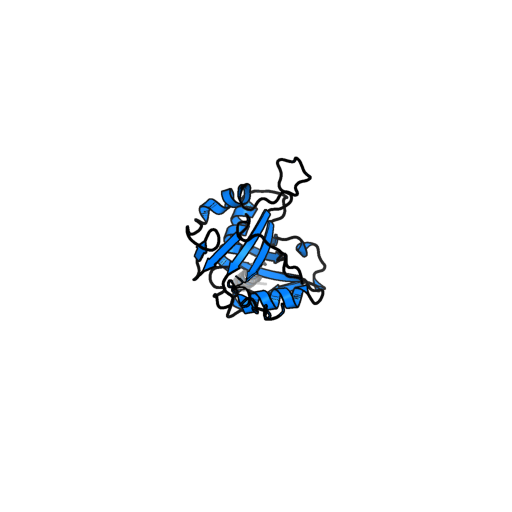114 GLU A C 1
ATOM 922 O O . GLU A 1 114 ? 16.250 5.209 -1.959 1.00 88.31 114 GLU A O 1
ATOM 927 N N . ILE A 1 115 ? 14.313 4.089 -2.189 1.00 88.12 115 ILE A N 1
ATOM 928 C CA . ILE A 1 115 ? 13.531 5.027 -1.386 1.00 88.12 115 ILE A CA 1
ATOM 929 C C . ILE A 1 115 ? 13.967 4.900 0.071 1.00 88.12 115 ILE A C 1
ATOM 931 O O . ILE A 1 115 ? 13.830 3.851 0.703 1.00 88.12 115 ILE A O 1
ATOM 935 N N . ASN A 1 116 ? 14.424 6.010 0.644 1.00 89.94 116 ASN A N 1
ATOM 936 C CA . ASN A 1 116 ? 14.566 6.116 2.087 1.00 89.94 116 ASN A CA 1
ATOM 937 C C . ASN A 1 116 ? 13.168 6.178 2.723 1.00 89.94 116 ASN A C 1
ATOM 939 O O . ASN A 1 116 ? 12.446 7.148 2.533 1.00 89.94 116 ASN A O 1
ATOM 943 N N . LEU A 1 117 ? 12.791 5.191 3.537 1.00 90.12 117 LEU A N 1
ATOM 944 C CA . LEU A 1 117 ? 11.463 5.147 4.165 1.00 90.12 117 LEU A CA 1
ATOM 945 C C . LEU A 1 117 ? 11.140 6.372 5.047 1.00 90.12 117 LEU A C 1
ATOM 947 O O . LEU A 1 117 ? 9.966 6.663 5.298 1.00 90.12 117 LEU A O 1
ATOM 951 N N . ASP A 1 118 ? 12.144 7.129 5.493 1.00 89.81 118 ASP A N 1
ATOM 952 C CA . ASP A 1 118 ? 11.927 8.387 6.209 1.00 89.81 118 ASP A CA 1
ATOM 953 C C . ASP A 1 118 ? 11.473 9.541 5.310 1.00 89.81 118 ASP A C 1
ATOM 955 O O . ASP A 1 118 ? 10.813 10.461 5.799 1.00 89.81 118 ASP A O 1
ATOM 959 N N . SER A 1 119 ? 11.729 9.477 3.998 1.00 90.12 119 SER A N 1
ATOM 960 C CA . SER A 1 119 ? 11.232 10.467 3.038 1.00 90.12 119 SER A CA 1
ATOM 961 C C . SER A 1 119 ? 9.749 10.286 2.702 1.00 90.12 119 SER A C 1
ATOM 963 O O . SER A 1 119 ? 9.149 11.216 2.164 1.00 90.12 119 SER A O 1
ATOM 965 N N . LEU A 1 120 ? 9.114 9.163 3.070 1.00 92.31 120 LEU A N 1
ATOM 966 C CA . LEU A 1 120 ? 7.726 8.858 2.692 1.00 92.31 120 LEU A CA 1
ATOM 967 C C . LEU A 1 120 ? 6.716 9.933 3.113 1.00 92.31 120 LEU A C 1
ATOM 969 O O . LEU A 1 120 ? 5.778 10.207 2.371 1.00 92.31 120 LEU A O 1
ATOM 973 N N . SER A 1 121 ? 6.907 10.604 4.255 1.00 92.19 121 SER A N 1
ATOM 974 C CA . SER A 1 121 ? 6.036 11.725 4.651 1.00 92.19 121 SER A CA 1
ATOM 975 C C . SER A 1 121 ? 6.122 12.911 3.683 1.00 92.19 121 SER A C 1
ATOM 977 O O . SER A 1 121 ? 5.124 13.597 3.464 1.00 92.19 121 SER A O 1
ATOM 979 N N . LYS A 1 122 ? 7.309 13.168 3.116 1.00 91.81 122 LYS A N 1
ATOM 980 C CA . LYS A 1 122 ? 7.519 14.194 2.089 1.00 91.81 122 LYS A CA 1
ATOM 981 C C . LYS A 1 122 ? 6.933 13.724 0.760 1.00 91.81 122 LYS A C 1
ATOM 983 O O . LYS A 1 122 ? 6.148 14.463 0.177 1.00 91.81 122 LYS A O 1
ATOM 988 N N . MET A 1 123 ? 7.244 12.494 0.347 1.00 91.62 123 MET A N 1
ATOM 989 C CA . MET A 1 123 ? 6.751 11.905 -0.903 1.00 91.62 123 MET A CA 1
ATOM 990 C C . MET A 1 123 ? 5.226 11.879 -0.953 1.00 91.62 123 MET A C 1
ATOM 992 O O . MET A 1 123 ? 4.658 12.274 -1.963 1.00 91.62 123 MET A O 1
ATOM 996 N N . LEU A 1 124 ? 4.554 11.547 0.158 1.00 92.06 124 LEU A N 1
ATOM 997 C CA . LEU A 1 124 ? 3.098 11.652 0.269 1.00 92.06 124 LEU A CA 1
ATOM 998 C C . LEU A 1 124 ? 2.592 13.038 -0.155 1.00 92.06 124 LEU A C 1
ATOM 1000 O O . LEU A 1 124 ? 1.666 13.144 -0.946 1.00 92.06 124 LEU A O 1
ATOM 1004 N N . ARG A 1 125 ? 3.234 14.114 0.306 1.00 89.81 125 ARG A N 1
ATOM 1005 C CA . ARG A 1 125 ? 2.806 15.492 0.022 1.00 89.81 125 ARG A CA 1
ATOM 1006 C C . ARG A 1 125 ? 3.151 15.964 -1.393 1.00 89.81 125 ARG A C 1
ATOM 1008 O O . ARG A 1 125 ? 2.455 16.840 -1.902 1.00 89.81 125 ARG A O 1
ATOM 1015 N N . THR A 1 126 ? 4.199 15.426 -2.014 1.00 86.69 126 THR A N 1
ATOM 1016 C CA . THR A 1 126 ? 4.742 15.951 -3.281 1.00 86.69 126 THR A CA 1
ATOM 1017 C C . THR A 1 126 ? 4.549 15.028 -4.476 1.00 86.69 126 THR A C 1
ATOM 1019 O O . THR A 1 126 ? 4.129 15.476 -5.538 1.00 86.69 126 THR A O 1
ATOM 1022 N N . GLU A 1 127 ? 4.900 13.757 -4.322 1.00 87.25 127 GLU A N 1
ATOM 1023 C CA . GLU A 1 127 ? 4.976 12.773 -5.406 1.00 87.25 127 GLU A CA 1
ATOM 1024 C C . GLU A 1 127 ? 3.744 11.883 -5.455 1.00 87.25 127 GLU A C 1
ATOM 1026 O O . GLU A 1 127 ? 3.370 11.415 -6.521 1.00 87.25 127 GLU A O 1
ATOM 1031 N N . PHE A 1 128 ? 3.104 11.655 -4.310 1.00 90.81 128 PHE A N 1
ATOM 1032 C CA . PHE A 1 128 ? 1.917 10.815 -4.223 1.00 90.81 128 PHE A CA 1
ATOM 1033 C C . PHE A 1 128 ? 0.625 11.625 -4.141 1.00 90.81 128 PHE A C 1
ATOM 1035 O O . PHE A 1 128 ? -0.447 11.040 -4.098 1.00 90.81 128 PHE A O 1
ATOM 1042 N N . SER A 1 129 ? 0.688 12.955 -4.128 1.00 88.88 129 SER A N 1
ATOM 1043 C CA . SER A 1 129 ? -0.493 13.816 -4.110 1.00 88.88 129 SER A CA 1
ATOM 1044 C C . SER A 1 129 ? -1.101 13.935 -5.511 1.00 88.88 129 SER A C 1
ATOM 1046 O O . SER A 1 129 ? -0.453 14.407 -6.444 1.00 88.88 129 SER A O 1
ATOM 1048 N N . TYR A 1 130 ? -2.343 13.478 -5.664 1.00 84.50 130 TYR A N 1
ATOM 1049 C CA . TYR A 1 130 ? -3.075 13.497 -6.927 1.00 84.50 130 TYR A CA 1
ATOM 1050 C C . TYR A 1 130 ? -4.074 14.663 -6.958 1.00 84.50 130 TYR A C 1
ATOM 1052 O O . TYR A 1 130 ? -4.843 14.852 -6.012 1.00 84.50 130 TYR A O 1
ATOM 1060 N N . TYR A 1 131 ? -4.069 15.430 -8.051 1.00 81.88 131 TYR A N 1
ATOM 1061 C CA . TYR A 1 131 ? -4.942 16.585 -8.277 1.00 81.88 131 TYR A CA 1
ATOM 1062 C C . TYR A 1 131 ? -5.620 16.434 -9.644 1.00 81.88 131 TYR A C 1
ATOM 1064 O O . TYR A 1 131 ? -4.926 16.410 -10.662 1.00 81.88 131 TYR A O 1
ATOM 1072 N N . HIS A 1 132 ? -6.952 16.371 -9.708 1.00 68.31 132 HIS A N 1
ATOM 1073 C CA . HIS A 1 132 ? -7.652 16.550 -10.978 1.00 68.31 132 HIS A CA 1
ATOM 1074 C C . HIS A 1 132 ? -7.466 17.991 -11.455 1.00 68.31 132 HIS A C 1
ATOM 1076 O O . HIS A 1 132 ? -7.652 18.950 -10.704 1.00 68.31 132 HIS A O 1
ATOM 1082 N N . SER A 1 133 ? -7.139 18.142 -12.738 1.00 58.53 133 SER A N 1
ATOM 1083 C CA . SER A 1 133 ? -6.754 19.407 -13.377 1.00 58.53 133 SER A CA 1
ATOM 1084 C C . SER A 1 133 ? -7.819 20.515 -13.345 1.00 58.53 133 SER A C 1
ATOM 1086 O O . SER A 1 133 ? -7.548 21.624 -13.795 1.00 58.53 133 SER A O 1
ATOM 1088 N N . SER A 1 134 ? -9.024 20.246 -12.833 1.00 55.38 134 SER A N 1
ATOM 1089 C CA . SER A 1 134 ? -10.114 21.220 -12.708 1.00 55.38 134 SER A CA 1
ATOM 1090 C C . SER A 1 134 ? -10.188 21.924 -11.349 1.00 55.38 134 SER A C 1
ATOM 1092 O O . SER A 1 134 ? -10.890 22.928 -11.249 1.00 55.38 134 SER A O 1
ATOM 1094 N N . ASN A 1 135 ? -9.503 21.432 -10.309 1.00 53.94 135 ASN A N 1
ATOM 1095 C CA . ASN A 1 135 ? -9.590 22.004 -8.963 1.00 53.94 135 ASN A CA 1
ATOM 1096 C C . ASN A 1 135 ? -8.351 22.840 -8.625 1.00 53.94 135 ASN A C 1
ATOM 1098 O O . ASN A 1 135 ? -7.263 22.326 -8.388 1.00 53.94 135 ASN A O 1
ATOM 1102 N N . SER A 1 136 ? -8.544 24.156 -8.542 1.00 51.25 136 SER A N 1
ATOM 1103 C CA . SER A 1 136 ? -7.549 25.144 -8.110 1.00 51.25 136 SER A CA 1
ATOM 1104 C C . SER A 1 136 ? -7.350 25.163 -6.583 1.00 51.25 136 SER A C 1
ATOM 1106 O O . SER A 1 136 ? -7.296 26.236 -5.980 1.00 51.25 136 SER A O 1
ATOM 1108 N N . THR A 1 137 ? -7.332 24.002 -5.926 1.00 61.00 137 THR A N 1
ATOM 1109 C CA . THR A 1 137 ? -7.189 23.900 -4.466 1.00 61.00 137 THR A CA 1
ATOM 1110 C C . THR A 1 137 ? -5.808 23.383 -4.077 1.00 61.00 137 THR A C 1
ATOM 1112 O O . THR A 1 137 ? -5.360 22.377 -4.615 1.00 61.00 137 THR A O 1
ATOM 1115 N N . ASP A 1 138 ? -5.187 23.978 -3.050 1.00 71.19 138 ASP A N 1
ATOM 1116 C CA . ASP A 1 138 ? -3.918 23.516 -2.441 1.00 71.19 138 ASP A CA 1
ATOM 1117 C C . ASP A 1 138 ? -4.017 22.134 -1.747 1.00 71.19 138 ASP A C 1
ATOM 1119 O O . ASP A 1 138 ? -3.077 21.674 -1.094 1.00 71.19 138 ASP A O 1
ATOM 1123 N N . LYS A 1 139 ? -5.174 21.467 -1.836 1.00 83.31 139 LYS A N 1
ATOM 1124 C CA . LYS A 1 139 ? -5.455 20.160 -1.239 1.00 83.31 139 LYS A CA 1
ATOM 1125 C C . LYS A 1 139 ? -5.574 19.109 -2.350 1.00 83.31 139 LYS A C 1
ATOM 1127 O O . LYS A 1 139 ? -6.366 19.330 -3.264 1.00 83.31 139 LYS A O 1
ATOM 1132 N N . PRO A 1 140 ? -4.846 17.980 -2.266 1.00 88.00 140 PRO A N 1
ATOM 1133 C CA . PRO A 1 140 ? -5.004 16.890 -3.221 1.00 88.00 140 PRO A CA 1
ATOM 1134 C C . PRO A 1 140 ? -6.358 16.197 -3.065 1.00 88.00 140 PRO A C 1
ATOM 1136 O O . PRO A 1 140 ? -6.886 16.094 -1.954 1.00 88.00 140 PRO A O 1
ATOM 1139 N N . ASP A 1 141 ? -6.880 15.666 -4.169 1.00 86.62 141 ASP A N 1
ATOM 1140 C CA . ASP A 1 141 ? -8.114 14.875 -4.176 1.00 86.62 141 ASP A CA 1
ATOM 1141 C C . ASP A 1 141 ? -7.913 13.555 -3.424 1.00 86.62 141 ASP A C 1
ATOM 1143 O O . ASP A 1 141 ? -8.767 13.109 -2.651 1.00 86.62 141 ASP A O 1
ATOM 1147 N N . ASN A 1 142 ? -6.756 12.928 -3.646 1.00 89.81 142 ASN A N 1
ATOM 1148 C CA . ASN A 1 142 ? -6.303 11.745 -2.933 1.00 89.81 142 ASN A CA 1
ATOM 1149 C C . ASN A 1 142 ? -4.770 11.666 -2.908 1.00 89.81 142 ASN A C 1
ATOM 1151 O O . ASN A 1 142 ? -4.073 12.344 -3.665 1.00 89.81 142 ASN A O 1
ATOM 1155 N N . TYR A 1 143 ? -4.248 10.831 -2.016 1.00 93.31 143 TYR A N 1
ATOM 1156 C CA . TYR A 1 143 ? -2.896 10.314 -2.149 1.00 93.31 143 TYR A CA 1
ATOM 1157 C C . TYR A 1 143 ? -2.965 9.011 -2.931 1.00 93.31 143 TYR A C 1
ATOM 1159 O O . TYR A 1 143 ? -3.665 8.093 -2.507 1.00 93.31 143 TYR A O 1
ATOM 1167 N N . PHE A 1 144 ? -2.231 8.917 -4.030 1.00 91.69 144 PHE A N 1
ATOM 1168 C CA . PHE A 1 144 ? -2.176 7.734 -4.872 1.00 91.69 144 PHE A CA 1
ATOM 1169 C C . PHE A 1 144 ? -0.754 7.197 -4.944 1.00 91.69 144 PHE A C 1
ATOM 1171 O O . PHE A 1 144 ? 0.188 7.950 -5.207 1.00 91.69 144 PHE A O 1
ATOM 1178 N N . VAL A 1 145 ? -0.616 5.896 -4.688 1.00 92.88 145 VAL A N 1
ATOM 1179 C CA . VAL A 1 145 ? 0.649 5.166 -4.790 1.00 92.88 145 VAL A CA 1
ATOM 1180 C C . VAL A 1 145 ? 0.430 3.913 -5.622 1.00 92.88 145 VAL A C 1
ATOM 1182 O O . VAL A 1 145 ? -0.415 3.083 -5.291 1.00 92.88 145 VAL A O 1
ATOM 1185 N N . ILE A 1 146 ? 1.213 3.765 -6.680 1.00 90.56 146 ILE A N 1
ATOM 1186 C CA . ILE A 1 146 ? 1.254 2.586 -7.532 1.00 90.56 146 ILE A CA 1
ATOM 1187 C C . ILE A 1 146 ? 2.484 1.790 -7.116 1.00 90.56 146 ILE A C 1
ATOM 1189 O O . ILE A 1 146 ? 3.614 2.260 -7.229 1.00 90.56 146 ILE A O 1
ATOM 1193 N N . ILE A 1 147 ? 2.257 0.598 -6.582 1.00 91.94 147 ILE A N 1
ATOM 1194 C CA . ILE A 1 147 ? 3.320 -0.336 -6.230 1.00 91.94 147 ILE A CA 1
ATOM 1195 C C . ILE A 1 147 ? 3.467 -1.274 -7.410 1.00 91.94 147 ILE A C 1
ATOM 1197 O O . ILE A 1 147 ? 2.531 -2.015 -7.687 1.00 91.94 147 ILE A O 1
ATOM 1201 N N . GLU A 1 148 ? 4.622 -1.275 -8.064 1.00 89.69 148 GLU A N 1
ATOM 1202 C CA . GLU A 1 148 ? 4.895 -2.184 -9.174 1.00 89.69 148 GLU A CA 1
ATOM 1203 C C . GLU A 1 148 ? 6.031 -3.165 -8.884 1.00 89.69 148 GLU A C 1
ATOM 1205 O O . GLU A 1 148 ? 6.931 -2.889 -8.092 1.00 89.69 148 GLU A O 1
ATOM 1210 N N . SER A 1 149 ? 5.987 -4.340 -9.509 1.00 90.69 149 SER A N 1
ATOM 1211 C CA . SER A 1 149 ? 7.068 -5.328 -9.468 1.00 90.69 149 SER A CA 1
ATOM 1212 C C . SER A 1 149 ? 6.988 -6.267 -10.672 1.00 90.69 149 SER A C 1
ATOM 1214 O O . SER A 1 149 ? 5.957 -6.360 -11.343 1.00 90.69 149 SER A O 1
ATOM 1216 N N . MET A 1 150 ? 8.074 -6.992 -10.932 1.00 89.69 150 MET A N 1
ATOM 1217 C CA . MET A 1 150 ? 8.093 -8.082 -11.907 1.00 89.69 150 MET A CA 1
ATOM 1218 C C . MET A 1 150 ? 7.110 -9.186 -11.500 1.00 89.69 150 MET A C 1
ATOM 1220 O O . MET A 1 150 ? 6.962 -9.496 -10.316 1.00 89.69 150 MET A O 1
ATOM 1224 N N . ARG A 1 151 ? 6.481 -9.841 -12.482 1.00 92.06 151 ARG A N 1
ATOM 1225 C CA . ARG A 1 151 ? 5.496 -10.914 -12.247 1.00 92.06 151 ARG A CA 1
ATOM 1226 C C . ARG A 1 151 ? 6.025 -12.055 -11.380 1.00 92.06 151 ARG A C 1
ATOM 1228 O O . ARG A 1 151 ? 5.306 -12.590 -10.540 1.00 92.06 151 ARG A O 1
ATOM 1235 N N . ASP A 1 152 ? 7.276 -12.442 -11.590 1.00 92.69 152 ASP A N 1
ATOM 1236 C CA . ASP A 1 152 ? 7.977 -13.486 -10.838 1.00 92.69 152 ASP A CA 1
ATOM 1237 C C . ASP A 1 152 ? 8.653 -12.962 -9.558 1.00 92.69 152 ASP A C 1
ATOM 1239 O O . ASP A 1 152 ? 9.218 -13.739 -8.781 1.00 92.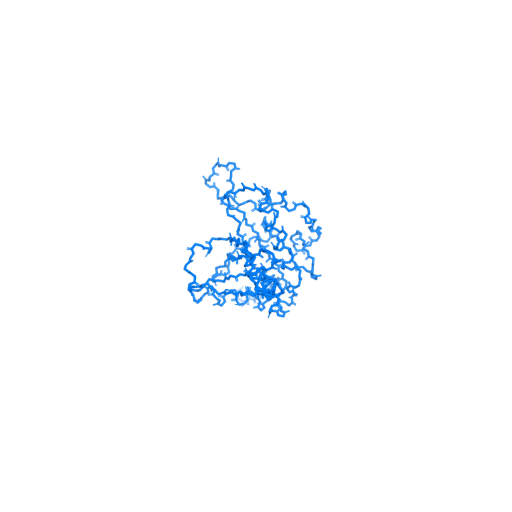69 152 ASP A O 1
ATOM 1243 N N . GLY A 1 153 ? 8.553 -11.654 -9.305 1.00 90.00 153 GLY A N 1
ATOM 1244 C CA . GLY A 1 153 ? 9.022 -10.995 -8.098 1.00 90.00 153 GLY A CA 1
ATOM 1245 C C . GLY A 1 153 ? 8.378 -11.577 -6.843 1.00 90.00 153 GLY A C 1
ATOM 1246 O O . GLY A 1 153 ? 7.253 -12.075 -6.851 1.00 90.00 153 GLY A O 1
ATOM 1247 N N . LYS A 1 154 ? 9.100 -11.527 -5.722 1.00 90.50 154 LYS A N 1
ATOM 1248 C CA . LYS A 1 154 ? 8.572 -11.972 -4.425 1.00 90.50 154 LYS A CA 1
ATOM 1249 C C . LYS A 1 154 ? 7.732 -10.867 -3.791 1.00 90.50 154 LYS A C 1
ATOM 1251 O O . LYS A 1 154 ? 8.104 -9.702 -3.842 1.00 90.50 154 LYS A O 1
ATOM 1256 N N . THR A 1 155 ? 6.682 -11.247 -3.069 1.00 88.75 155 THR A N 1
ATOM 1257 C CA . THR A 1 155 ? 5.868 -10.314 -2.264 1.00 88.75 155 THR A CA 1
ATOM 1258 C C . THR A 1 155 ? 6.546 -9.887 -0.954 1.00 88.75 155 THR A C 1
ATOM 1260 O O . THR A 1 155 ? 6.080 -8.979 -0.260 1.00 88.75 155 THR A O 1
ATOM 1263 N N . VAL A 1 156 ? 7.662 -10.533 -0.594 1.00 84.75 156 VAL A N 1
ATOM 1264 C CA . VAL A 1 156 ? 8.418 -10.269 0.638 1.00 84.75 156 VAL A CA 1
ATOM 1265 C C . VAL A 1 156 ? 8.894 -8.821 0.671 1.00 84.75 156 VAL A C 1
ATOM 1267 O O . VAL A 1 156 ? 9.624 -8.396 -0.210 1.00 84.75 156 VAL A O 1
ATOM 1270 N N . GLY A 1 157 ? 8.535 -8.092 1.728 1.00 87.44 157 GLY A N 1
ATOM 1271 C CA . GLY A 1 157 ? 8.921 -6.695 1.941 1.00 87.44 157 GLY A CA 1
ATOM 1272 C C . GLY A 1 157 ? 7.871 -5.677 1.479 1.00 87.44 157 GLY A C 1
ATOM 1273 O O . GLY A 1 157 ? 7.806 -4.597 2.065 1.00 87.44 157 GLY A O 1
ATOM 1274 N N . ILE A 1 158 ? 6.974 -6.045 0.555 1.00 92.25 158 ILE A N 1
ATOM 1275 C CA . ILE A 1 158 ? 5.852 -5.188 0.133 1.00 92.25 158 ILE A CA 1
ATOM 1276 C C . ILE A 1 158 ? 4.940 -4.892 1.324 1.00 92.25 158 ILE A C 1
ATOM 1278 O O . ILE A 1 158 ? 4.576 -3.745 1.558 1.00 92.25 158 ILE A O 1
ATOM 1282 N N . GLU A 1 159 ? 4.632 -5.903 2.140 1.00 91.62 159 GLU A N 1
ATOM 1283 C CA . GLU A 1 159 ? 3.818 -5.725 3.348 1.00 91.62 159 GLU A CA 1
ATOM 1284 C C . GLU A 1 159 ? 4.446 -4.718 4.329 1.00 91.62 159 GLU A C 1
ATOM 1286 O O . GLU A 1 159 ? 3.758 -3.840 4.850 1.00 91.62 159 GLU A O 1
ATOM 1291 N N . SER A 1 160 ? 5.767 -4.791 4.528 1.00 91.81 160 SER A N 1
ATOM 1292 C CA . SER A 1 160 ? 6.506 -3.855 5.386 1.00 91.81 160 SER A CA 1
ATOM 1293 C C . SER A 1 160 ? 6.454 -2.428 4.836 1.00 91.81 160 SER A C 1
ATOM 1295 O O . SER A 1 160 ? 6.209 -1.477 5.586 1.00 91.81 160 SER A O 1
ATOM 1297 N N . PHE A 1 161 ? 6.624 -2.279 3.519 1.00 93.88 161 PHE A N 1
ATOM 1298 C CA . PHE A 1 161 ? 6.514 -0.994 2.842 1.00 93.88 161 PHE A CA 1
ATOM 1299 C C . PHE A 1 161 ? 5.108 -0.403 2.983 1.00 93.88 161 PHE A C 1
ATOM 1301 O O . PHE A 1 161 ? 4.974 0.718 3.467 1.00 93.88 161 PHE A O 1
ATOM 1308 N N . VAL A 1 162 ? 4.059 -1.165 2.655 1.00 94.62 162 VAL A N 1
ATOM 1309 C CA . VAL A 1 162 ? 2.658 -0.721 2.759 1.00 94.62 162 VAL A CA 1
ATOM 1310 C C . VAL A 1 162 ? 2.311 -0.340 4.198 1.00 94.62 162 VAL A C 1
ATOM 1312 O O . VAL A 1 162 ? 1.685 0.693 4.433 1.00 94.62 162 VAL A O 1
ATOM 1315 N N . ASN A 1 163 ? 2.763 -1.120 5.184 1.00 93.94 163 ASN A N 1
ATOM 1316 C CA . ASN A 1 163 ? 2.573 -0.792 6.595 1.00 93.94 163 ASN A CA 1
ATOM 1317 C C . ASN A 1 163 ? 3.279 0.517 6.986 1.00 93.94 163 ASN A C 1
ATOM 1319 O O . ASN A 1 163 ? 2.701 1.350 7.683 1.00 93.94 163 ASN A O 1
ATOM 1323 N N . THR A 1 164 ? 4.512 0.721 6.520 1.00 95.06 164 THR A N 1
ATOM 1324 C CA . THR A 1 164 ? 5.275 1.951 6.777 1.00 95.06 164 THR A CA 1
ATOM 1325 C C . THR A 1 164 ? 4.635 3.161 6.100 1.00 95.06 164 THR A C 1
ATOM 1327 O O . THR A 1 164 ? 4.475 4.201 6.737 1.00 95.06 164 THR A O 1
ATOM 1330 N N . LEU A 1 165 ? 4.200 3.021 4.848 1.00 96.12 165 LEU A N 1
ATOM 1331 C CA . LEU A 1 165 ? 3.466 4.045 4.111 1.00 96.12 165 LEU A CA 1
ATOM 1332 C C . LEU A 1 165 ? 2.182 4.437 4.854 1.00 96.12 165 LEU A C 1
ATOM 1334 O O . LEU A 1 165 ? 1.954 5.622 5.083 1.00 96.12 165 LEU A O 1
ATOM 1338 N N . ALA A 1 166 ? 1.395 3.456 5.308 1.00 95.81 166 ALA A N 1
ATOM 1339 C CA . ALA A 1 166 ? 0.178 3.691 6.082 1.00 95.81 166 ALA A CA 1
ATOM 1340 C C . ALA A 1 166 ? 0.461 4.425 7.406 1.00 95.81 166 ALA A C 1
ATOM 1342 O O . ALA A 1 166 ? -0.248 5.366 7.750 1.00 95.81 166 ALA A O 1
ATOM 1343 N N . LEU A 1 167 ? 1.530 4.057 8.123 1.00 95.44 167 LEU A N 1
ATOM 1344 C CA . LEU A 1 167 ? 1.965 4.751 9.344 1.00 95.44 167 LEU A CA 1
ATOM 1345 C C . LEU A 1 167 ? 2.361 6.209 9.077 1.00 95.44 167 LEU A C 1
ATOM 1347 O O . LEU A 1 167 ? 1.979 7.113 9.825 1.00 95.44 167 LEU A O 1
ATOM 1351 N N . LYS A 1 168 ? 3.132 6.455 8.012 1.00 96.44 168 LYS A N 1
ATOM 1352 C CA . LYS A 1 168 ? 3.549 7.810 7.627 1.00 96.44 168 LYS A CA 1
ATOM 1353 C C . LYS A 1 168 ? 2.343 8.631 7.165 1.00 96.44 168 LYS A C 1
ATOM 1355 O O . LYS A 1 168 ? 2.255 9.800 7.532 1.00 96.44 168 LYS A O 1
ATOM 1360 N N . TYR A 1 169 ? 1.382 8.026 6.471 1.00 96.69 169 TYR A N 1
ATOM 1361 C CA . TYR A 1 169 ? 0.102 8.644 6.128 1.00 96.69 169 TYR A CA 1
ATOM 1362 C C . TYR A 1 169 ? -0.736 8.993 7.369 1.00 96.69 169 TYR A C 1
ATOM 1364 O O . TYR A 1 169 ? -1.165 10.139 7.495 1.00 96.69 169 TYR A O 1
ATOM 1372 N N . ASP A 1 170 ? -0.896 8.073 8.329 1.00 95.62 170 ASP A N 1
ATOM 1373 C CA . ASP A 1 170 ? -1.640 8.321 9.576 1.00 95.62 170 ASP A CA 1
ATOM 1374 C C . ASP A 1 170 ? -1.067 9.544 10.323 1.00 95.62 170 ASP A C 1
ATOM 1376 O O . ASP A 1 170 ? -1.805 10.348 10.899 1.00 95.62 170 ASP A O 1
ATOM 1380 N N . SER A 1 171 ? 0.259 9.732 10.266 1.00 95.50 171 SER A N 1
ATOM 1381 C CA . SER A 1 171 ? 0.945 10.871 10.889 1.00 95.50 171 SER A CA 1
ATOM 1382 C C . SER A 1 171 ? 0.604 12.231 10.265 1.00 95.50 171 SER A C 1
ATOM 1384 O O . SER A 1 171 ? 0.759 13.259 10.927 1.00 95.50 171 SER A O 1
ATOM 1386 N N . LEU A 1 172 ? 0.105 12.256 9.021 1.00 93.94 172 LEU A N 1
ATOM 1387 C CA . LEU A 1 172 ? -0.305 13.486 8.340 1.00 93.94 172 LEU A CA 1
ATOM 1388 C C . LEU A 1 172 ? -1.599 14.072 8.914 1.00 93.94 172 LEU A C 1
ATOM 1390 O O . LEU A 1 172 ? -1.862 15.250 8.678 1.00 93.94 172 LEU A O 1
ATOM 1394 N N . LYS A 1 173 ? -2.388 13.274 9.656 1.00 94.44 173 LYS A N 1
ATOM 1395 C CA . LYS A 1 173 ? -3.676 13.672 10.259 1.00 94.44 173 LYS A CA 1
ATOM 1396 C C . LYS A 1 173 ? -4.617 14.351 9.254 1.00 94.44 173 LYS A C 1
ATOM 1398 O O . LYS A 1 173 ? -5.239 15.367 9.549 1.00 94.44 173 LYS A O 1
ATOM 1403 N N . THR A 1 174 ? -4.672 13.797 8.051 1.00 92.56 174 THR A N 1
ATOM 1404 C CA . THR A 1 174 ? -5.450 14.308 6.920 1.00 92.56 174 THR A CA 1
ATOM 1405 C C . THR A 1 174 ? -6.732 13.501 6.722 1.00 92.56 174 THR A C 1
ATOM 1407 O O . THR A 1 174 ? -6.804 12.331 7.092 1.00 92.56 174 THR A O 1
ATOM 1410 N N . ASP A 1 175 ? -7.748 14.139 6.151 1.00 91.38 175 ASP A N 1
ATOM 1411 C CA . ASP A 1 175 ? -9.004 13.526 5.712 1.00 91.38 175 ASP A CA 1
ATOM 1412 C C . ASP A 1 175 ? -8.962 13.063 4.241 1.00 91.38 175 ASP A C 1
ATOM 1414 O O . ASP A 1 175 ? -9.885 12.393 3.777 1.00 91.38 175 ASP A O 1
ATOM 1418 N N . VAL A 1 176 ? -7.894 13.404 3.512 1.00 92.56 176 VAL A N 1
ATOM 1419 C CA . VAL A 1 176 ? -7.646 12.974 2.129 1.00 92.56 176 VAL A CA 1
ATOM 1420 C C . VAL A 1 176 ? -7.364 11.477 2.103 1.00 92.56 176 VAL A C 1
ATOM 1422 O O . VAL A 1 176 ? -6.515 10.998 2.845 1.00 92.56 176 VAL A O 1
ATOM 1425 N N . VAL A 1 177 ? -8.041 10.735 1.228 1.00 93.88 177 VAL A N 1
ATOM 1426 C CA . VAL A 1 177 ? -7.919 9.272 1.149 1.00 93.88 177 VAL A CA 1
ATOM 1427 C C . VAL A 1 177 ? -6.544 8.858 0.616 1.00 93.88 177 VAL A C 1
ATOM 1429 O O . VAL A 1 177 ? -6.078 9.411 -0.374 1.00 93.88 177 VAL A O 1
ATOM 1432 N N . LEU A 1 178 ? -5.924 7.852 1.241 1.00 96.00 178 LEU A N 1
ATOM 1433 C CA . LEU A 1 178 ? -4.809 7.096 0.662 1.00 96.00 178 LEU A CA 1
ATOM 1434 C C . LEU A 1 178 ? -5.344 5.931 -0.173 1.00 96.00 178 LEU A C 1
ATOM 1436 O O . LEU A 1 178 ? -6.008 5.051 0.375 1.00 96.00 178 LEU A O 1
ATOM 1440 N N . ASN A 1 179 ? -5.013 5.915 -1.458 1.00 93.88 179 ASN A N 1
ATOM 1441 C CA . ASN A 1 179 ? -5.291 4.849 -2.410 1.00 93.88 179 ASN A CA 1
ATOM 1442 C C . ASN A 1 179 ? -3.991 4.175 -2.839 1.00 93.88 179 ASN A C 1
ATOM 1444 O O . ASN A 1 179 ? -2.969 4.833 -3.044 1.00 93.88 179 ASN A O 1
ATOM 1448 N N . LEU A 1 180 ? -4.057 2.857 -2.994 1.00 94.62 180 LEU A N 1
ATOM 1449 C CA . LEU A 1 180 ? -2.948 2.05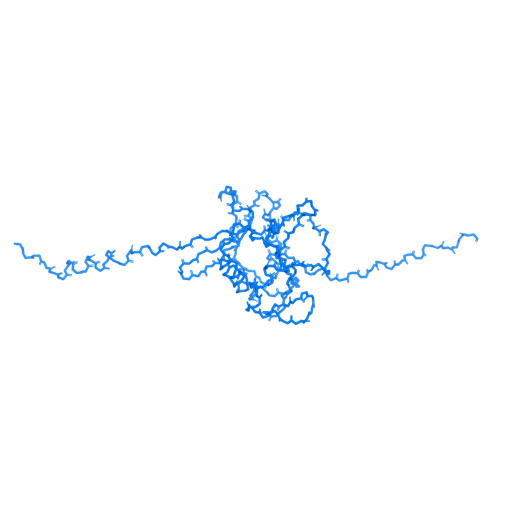3 -3.482 1.00 94.62 180 LEU A CA 1
ATOM 1450 C C . LEU A 1 180 ? -3.405 1.252 -4.693 1.00 94.62 180 LEU A C 1
ATOM 1452 O O . LEU A 1 180 ? -4.442 0.603 -4.614 1.00 94.62 180 LEU A O 1
ATOM 1456 N N . ALA A 1 181 ? -2.625 1.264 -5.764 1.00 91.88 181 ALA A N 1
ATOM 1457 C CA . ALA A 1 181 ? -2.759 0.330 -6.874 1.00 91.88 181 ALA A CA 1
ATOM 1458 C C . ALA A 1 181 ? -1.564 -0.628 -6.879 1.00 91.88 181 ALA A C 1
ATOM 1460 O O . ALA A 1 181 ? -0.474 -0.281 -6.415 1.00 91.88 181 ALA A O 1
ATOM 1461 N N . PHE A 1 182 ? -1.780 -1.836 -7.386 1.00 91.56 182 PHE A N 1
ATOM 1462 C CA . PHE A 1 182 ? -0.743 -2.851 -7.527 1.00 91.56 182 PHE A CA 1
ATOM 1463 C C . PHE A 1 182 ? -0.643 -3.216 -9.003 1.00 91.56 182 PHE A C 1
ATOM 1465 O O . PHE A 1 182 ? -1.660 -3.505 -9.628 1.00 91.56 182 PHE A O 1
ATOM 1472 N N . TRP A 1 183 ? 0.561 -3.152 -9.563 1.00 87.88 183 TRP A N 1
ATOM 1473 C CA . TRP A 1 183 ? 0.755 -3.238 -11.004 1.00 87.88 183 TRP A CA 1
ATOM 1474 C C . TRP A 1 183 ? 1.922 -4.141 -11.382 1.00 87.88 183 TRP A C 1
ATOM 1476 O O . TRP A 1 183 ? 3.007 -4.069 -10.809 1.00 87.88 183 TRP A O 1
ATOM 1486 N N . GLU A 1 184 ? 1.718 -5.003 -12.371 1.00 86.94 184 GLU A N 1
ATOM 1487 C CA . GLU A 1 184 ? 2.808 -5.798 -12.926 1.00 86.94 184 GLU A CA 1
ATOM 1488 C C . GLU A 1 184 ? 3.641 -4.950 -13.891 1.00 86.94 184 GLU A C 1
ATOM 1490 O O . GLU A 1 184 ? 3.103 -4.308 -14.793 1.00 86.94 184 GLU A O 1
ATOM 1495 N N . GLN A 1 185 ? 4.966 -4.998 -13.757 1.00 82.31 185 GLN A N 1
ATOM 1496 C CA . GLN A 1 185 ? 5.845 -4.448 -14.783 1.00 82.31 185 GLN A CA 1
ATOM 1497 C C . GLN A 1 185 ? 5.639 -5.201 -16.096 1.00 82.31 185 GLN A C 1
ATOM 1499 O O . GLN A 1 185 ? 5.992 -6.374 -16.215 1.00 82.31 185 GLN A O 1
ATOM 1504 N N . VAL A 1 186 ? 5.092 -4.516 -17.099 1.00 70.88 186 VAL A N 1
ATOM 1505 C CA . VAL A 1 186 ? 4.961 -5.077 -18.441 1.00 70.88 186 VAL A CA 1
ATOM 1506 C C . VAL A 1 186 ? 6.325 -4.959 -19.121 1.00 70.88 186 VAL A C 1
ATOM 1508 O O . VAL A 1 186 ? 6.762 -3.838 -19.395 1.00 70.88 186 VAL A O 1
ATOM 1511 N N . PRO A 1 187 ? 7.031 -6.072 -19.402 1.00 63.97 187 PRO A N 1
ATOM 1512 C CA . PRO A 1 187 ? 8.293 -5.990 -20.116 1.00 63.97 187 PRO A CA 1
ATOM 1513 C C . PRO A 1 187 ? 8.045 -5.361 -21.485 1.00 63.97 187 PRO A C 1
ATOM 1515 O O . PRO A 1 187 ? 7.071 -5.706 -22.162 1.00 63.97 187 PRO A O 1
ATOM 1518 N N . TYR A 1 188 ? 8.933 -4.453 -21.896 1.00 62.94 188 TYR A N 1
ATOM 1519 C CA . TYR A 1 188 ? 8.879 -3.850 -23.222 1.00 62.94 188 TYR A CA 1
ATOM 1520 C C . TYR A 1 188 ? 8.816 -4.959 -24.277 1.00 62.94 188 TYR A C 1
ATOM 1522 O O . TYR A 1 188 ? 9.785 -5.690 -24.500 1.00 62.94 188 TYR A O 1
ATOM 1530 N N . ARG A 1 189 ? 7.657 -5.104 -24.924 1.00 55.00 189 ARG A N 1
ATOM 1531 C CA . ARG A 1 189 ? 7.548 -5.898 -26.142 1.00 55.00 189 ARG A CA 1
AT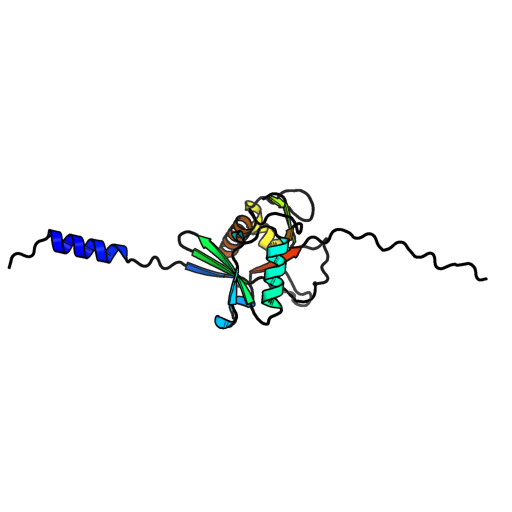OM 1532 C C . ARG A 1 189 ? 7.979 -4.985 -27.271 1.00 55.00 189 ARG A C 1
ATOM 1534 O O . ARG A 1 189 ? 7.311 -3.985 -27.531 1.00 55.00 189 ARG A O 1
ATOM 1541 N N . ALA A 1 190 ? 9.093 -5.323 -27.920 1.00 57.69 190 ALA A N 1
ATOM 1542 C CA . ALA A 1 190 ? 9.445 -4.676 -29.172 1.00 57.69 190 ALA A CA 1
ATOM 1543 C C . ALA A 1 190 ? 8.218 -4.725 -30.096 1.00 57.69 190 ALA A C 1
ATOM 1545 O O . ALA A 1 190 ? 7.530 -5.757 -30.113 1.00 57.69 190 ALA A O 1
ATOM 1546 N N . PRO A 1 191 ? 7.906 -3.631 -30.815 1.00 67.81 191 PRO A N 1
ATOM 1547 C CA . PRO A 1 191 ? 6.836 -3.670 -31.793 1.00 67.81 191 PRO A CA 1
ATOM 1548 C C . PRO A 1 191 ? 7.078 -4.873 -32.713 1.00 67.81 191 PRO A C 1
ATOM 1550 O O . PRO A 1 191 ? 8.243 -5.176 -33.009 1.00 67.81 191 PRO A O 1
ATOM 1553 N N . PRO A 1 192 ? 6.017 -5.596 -33.118 1.00 75.00 192 PRO A N 1
ATOM 1554 C CA . PRO A 1 192 ? 6.175 -6.671 -34.081 1.00 75.00 192 PRO A CA 1
ATOM 1555 C C . PRO A 1 192 ? 6.990 -6.141 -35.270 1.00 75.00 192 PRO A C 1
ATOM 1557 O O . PRO A 1 192 ? 6.816 -4.972 -35.638 1.00 75.00 192 PRO A O 1
ATOM 1560 N N . PRO A 1 193 ? 7.917 -6.946 -35.826 1.00 75.81 193 PRO A N 1
ATOM 1561 C CA . PRO A 1 193 ? 8.662 -6.550 -37.010 1.00 75.81 193 PRO A CA 1
ATOM 1562 C C . PRO A 1 193 ? 7.675 -6.000 -38.031 1.00 75.81 193 PRO A C 1
ATOM 1564 O O . PRO A 1 193 ? 6.640 -6.622 -38.262 1.00 75.81 193 PRO A O 1
ATOM 1567 N N . MET A 1 194 ? 7.963 -4.823 -38.587 1.00 72.69 194 MET A N 1
ATOM 1568 C CA . MET A 1 194 ? 7.168 -4.287 -39.682 1.00 72.69 194 MET A CA 1
ATOM 1569 C C . MET A 1 194 ? 7.145 -5.368 -40.763 1.00 72.69 194 MET A C 1
ATOM 1571 O O . MET A 1 194 ? 8.200 -5.689 -41.316 1.00 72.69 194 MET A O 1
ATOM 1575 N N . GLU A 1 195 ? 5.983 -5.982 -41.008 1.00 71.38 195 GLU A N 1
ATOM 1576 C CA . GLU A 1 195 ? 5.802 -6.764 -42.223 1.00 71.38 195 GLU A CA 1
ATOM 1577 C C . GLU A 1 195 ? 6.054 -5.771 -43.347 1.00 71.38 195 GLU A C 1
ATOM 1579 O O . GLU A 1 195 ? 5.312 -4.803 -43.521 1.00 71.38 195 GLU A O 1
ATOM 1584 N N . LEU A 1 196 ? 7.196 -5.938 -44.018 1.00 61.97 196 LEU A N 1
ATOM 1585 C CA . LEU A 1 196 ? 7.521 -5.208 -45.226 1.00 61.97 196 LEU A CA 1
ATOM 1586 C C . LEU A 1 196 ? 6.573 -5.758 -46.283 1.00 61.97 196 LEU A C 1
ATOM 1588 O O . LEU A 1 196 ? 6.939 -6.633 -47.067 1.00 61.97 196 LEU A O 1
ATOM 1592 N N . ASP A 1 197 ? 5.322 -5.314 -46.202 1.00 60.38 197 ASP A N 1
ATOM 1593 C CA . ASP A 1 197 ? 4.295 -5.668 -47.148 1.00 60.38 197 ASP A CA 1
ATOM 1594 C C . ASP A 1 197 ? 4.842 -5.254 -48.501 1.00 60.38 197 ASP A C 1
ATOM 1596 O O . ASP A 1 197 ? 5.312 -4.128 -48.695 1.00 60.38 197 ASP A O 1
ATOM 1600 N N . THR A 1 198 ? 4.947 -6.255 -49.357 1.00 55.91 198 THR A N 1
ATOM 1601 C CA . THR A 1 198 ? 5.691 -6.246 -50.601 1.00 55.91 198 THR A CA 1
ATOM 1602 C C . THR A 1 198 ? 5.357 -4.989 -51.407 1.00 55.91 198 THR A C 1
ATOM 1604 O O . THR A 1 198 ? 4.417 -4.976 -52.195 1.00 55.91 198 THR A O 1
ATOM 1607 N N . LEU A 1 199 ? 6.173 -3.939 -51.270 1.00 54.00 199 LEU A N 1
ATOM 1608 C CA . LEU A 1 199 ? 6.339 -2.870 -52.257 1.00 54.00 199 LEU A CA 1
ATOM 1609 C C . LEU A 1 199 ? 7.071 -3.476 -53.468 1.00 54.00 199 LEU A C 1
ATOM 1611 O O . LEU A 1 199 ? 8.198 -3.132 -53.807 1.00 54.00 199 LEU A O 1
ATOM 1615 N N . LEU A 1 200 ? 6.419 -4.470 -54.066 1.00 55.59 200 LEU A N 1
ATOM 1616 C CA . LEU A 1 200 ? 6.657 -5.030 -55.386 1.00 55.59 200 LEU A CA 1
ATOM 1617 C C . LEU A 1 200 ? 5.344 -4.968 -56.171 1.00 55.59 200 LEU A C 1
ATOM 1619 O O . LEU A 1 200 ? 4.929 -5.973 -56.726 1.00 55.59 200 LEU A O 1
ATOM 1623 N N . MET A 1 201 ? 4.690 -3.808 -56.181 1.00 51.81 201 MET A N 1
ATOM 1624 C CA . MET A 1 201 ? 3.813 -3.287 -57.242 1.00 51.81 201 MET A CA 1
ATOM 1625 C C . MET A 1 201 ? 3.802 -1.771 -56.970 1.00 51.81 201 MET A C 1
ATOM 1627 O O . MET A 1 201 ? 3.359 -1.370 -55.901 1.00 51.81 201 MET A O 1
ATOM 1631 N N . GLU A 1 202 ? 4.428 -0.888 -57.746 1.00 43.38 202 GLU A N 1
ATOM 1632 C CA . GLU A 1 202 ? 4.420 -0.708 -59.207 1.00 43.38 202 GLU A CA 1
ATOM 1633 C C . GLU A 1 202 ? 5.766 -0.189 -59.747 1.00 43.38 202 GLU A C 1
ATOM 1635 O O . GLU A 1 202 ? 6.474 0.539 -59.010 1.00 43.38 202 GLU A O 1
#

Sequence (202 aa):
MKLNITKILILILMTSACINQKRELKEYGYGKKENDSLKVSLRLGGFKTYGEFIDRIIEVSCNDSIPRIVIESKNIVRNIYPTQDCEPFIFDPAGKHYVTFDRGKVYHEQSLPEINLDSLSKMLRTEFSYYHSSNSTDKPDNYFVIIESMRDGKTVGIESFVNTLALKYDSLKTDVVLNLAFWEQVPYRAPPPMELDTLLME